Protein AF-A0A367R0F5-F1 (afdb_monomer)

Foldseek 3Di:
DDDLVVLLVCCQVPNDVVSLVVLCVDPNNVQQDSVRSSVVSCLSCVVVVFDADRRGDTDDDDDDDDDDDDDDDPDDDQAAEEACAPPDPVRRVVVSVVCRVVNAYWYADNDPPQWLFGTDGSNATEHEEEDQDEPVVVQVVLVRSLVRLVVNVAFAYEYEYEHANYDPVRVVCCCPPNPVVVSCVVRSHVYYHYHYHPD

Nearest PDB structures (foldseek):
  5f2n-assembly1_B  TM=5.003E-01  e=6.394E-01  Mycobacterium marinum M
  7vuf-assembly2_A  TM=2.479E-01  e=1.675E+00  Thermus thermophilus HB8
  7jps-assembly1_E  TM=3.009E-01  e=4.386E+00  Homo sapiens
  7vuf-assembly2_D  TM=2.391E-01  e=5.670E+00  Thermus thermophilus HB8

Sequence (199 aa):
MLILEEIVALAIAHGQAKALEMLSKSWFGKQLGQARLAQWLNQQLKARGEAITPDGQRMPIQGETPQRQQPMRMQGASGGNVIKNKLDQHEFAFAQEIVNEKGGQFIGQTERNLPGIDGTLNGVPVSLKETQGGLAAILRHASKAESQAIKAGYKGVDLYINAPNVDKATLLDFIRNGPLKNIPNQGTISLINIKKSDS

Mean predicted aligned error: 14.91 Å

Solvent-accessible surface area (backbone atoms only — not comparable to full-atom values): 11360 Å² total; per-residue (Å²): 135,85,56,75,67,59,43,56,53,39,24,74,76,68,11,42,56,58,28,48,55,53,39,50,74,33,79,68,28,66,73,52,44,72,72,51,46,53,51,52,52,52,49,57,33,48,76,70,74,41,48,64,43,73,89,43,49,77,57,82,92,81,83,90,83,86,84,90,86,83,83,82,86,89,79,79,75,91,58,28,45,67,48,49,70,52,44,51,74,67,57,41,52,52,51,41,51,50,15,52,76,69,36,57,41,35,38,30,28,86,57,76,84,55,64,39,43,50,27,24,51,75,81,39,43,23,27,76,46,76,43,82,50,49,72,71,48,53,46,51,51,50,56,48,40,41,54,31,18,52,76,60,70,47,61,47,26,37,36,38,33,43,26,54,70,42,53,65,69,63,49,53,48,38,48,73,76,38,77,60,58,60,57,43,77,74,49,33,27,62,44,81,47,75,46,52,48,98,114

Radius of gyration: 18.93 Å; Cα contacts (8 Å, |Δi|>4): 309; chains: 1; bounding box: 53×42×43 Å

Organism: NCBI:txid1844469

Structure (mmCIF, N/CA/C/O backbone):
data_AF-A0A367R0F5-F1
#
_entry.id   AF-A0A367R0F5-F1
#
loop_
_atom_site.group_PDB
_atom_site.id
_atom_site.type_symbol
_atom_site.label_atom_id
_atom_site.label_alt_id
_atom_site.label_comp_id
_atom_site.label_asym_id
_atom_site.label_entity_id
_atom_site.label_seq_id
_atom_site.pdbx_PDB_ins_code
_atom_site.Cartn_x
_atom_site.Cartn_y
_atom_site.Cartn_z
_atom_site.occupancy
_atom_site.B_iso_or_equiv
_atom_site.auth_seq_id
_atom_site.auth_comp_id
_atom_site.auth_asym_id
_atom_site.auth_atom_id
_atom_site.pdbx_PDB_model_num
ATOM 1 N N . MET A 1 1 ? 14.090 -22.411 11.352 1.00 40.34 1 MET A N 1
ATOM 2 C CA . MET A 1 1 ? 13.327 -21.252 10.844 1.00 40.34 1 MET A CA 1
ATOM 3 C C . MET A 1 1 ? 11.924 -21.773 10.591 1.00 40.34 1 MET A C 1
ATOM 5 O O . MET A 1 1 ? 11.783 -22.580 9.691 1.00 40.34 1 MET A O 1
ATOM 9 N N . LEU A 1 2 ? 10.960 -21.462 11.460 1.00 47.91 2 LEU A N 1
ATOM 10 C CA . LEU A 1 2 ? 9.584 -21.959 11.313 1.00 47.91 2 LEU A CA 1
ATOM 11 C C . LEU A 1 2 ? 8.862 -21.128 10.249 1.00 47.91 2 LEU A C 1
ATOM 13 O O . LEU A 1 2 ? 8.996 -19.900 10.231 1.00 47.91 2 LEU A O 1
ATOM 17 N N . ILE A 1 3 ? 8.129 -21.797 9.367 1.00 60.34 3 ILE A N 1
ATOM 18 C CA . ILE A 1 3 ? 7.349 -21.170 8.295 1.00 60.34 3 ILE A CA 1
ATOM 19 C C . ILE A 1 3 ? 6.020 -20.691 8.905 1.00 60.34 3 ILE A C 1
ATOM 21 O O . ILE A 1 3 ? 5.465 -21.357 9.775 1.00 60.34 3 ILE A O 1
ATOM 25 N N . LEU A 1 4 ? 5.498 -19.528 8.486 1.00 59.84 4 LEU A N 1
ATOM 26 C CA . LEU A 1 4 ? 4.269 -18.923 9.047 1.00 59.84 4 LEU A CA 1
ATOM 27 C C . LEU A 1 4 ? 3.075 -19.898 9.091 1.00 59.84 4 LEU A C 1
ATOM 29 O O . LEU A 1 4 ? 2.247 -19.813 9.996 1.00 59.84 4 LEU A O 1
ATOM 33 N N . GLU A 1 5 ? 3.020 -20.855 8.163 1.00 64.50 5 GLU A N 1
ATOM 34 C CA . GLU A 1 5 ? 2.001 -21.906 8.119 1.00 64.50 5 GLU A CA 1
ATOM 35 C C . GLU A 1 5 ? 2.050 -22.872 9.314 1.00 64.50 5 GLU A C 1
ATOM 37 O O . GLU A 1 5 ? 0.999 -23.265 9.824 1.00 64.50 5 GLU A O 1
ATOM 42 N N . GLU A 1 6 ? 3.241 -23.208 9.821 1.00 69.25 6 GLU A N 1
ATOM 43 C CA . GLU A 1 6 ? 3.399 -24.088 10.989 1.00 69.25 6 GLU A CA 1
ATOM 44 C C . GLU A 1 6 ? 2.856 -23.428 12.257 1.00 69.25 6 GLU A C 1
ATOM 46 O O . GLU A 1 6 ? 2.344 -24.101 13.150 1.00 69.25 6 GLU A O 1
ATOM 51 N N . ILE A 1 7 ? 2.909 -22.096 12.328 1.00 67.50 7 ILE A N 1
ATOM 52 C CA . ILE A 1 7 ? 2.411 -21.347 13.482 1.00 67.50 7 ILE A CA 1
ATOM 53 C C . ILE A 1 7 ? 0.878 -21.273 13.473 1.00 67.50 7 ILE A C 1
ATOM 55 O O . ILE A 1 7 ? 0.248 -21.375 14.526 1.00 67.50 7 ILE A O 1
ATOM 59 N N . VAL A 1 8 ? 0.261 -21.175 12.292 1.00 66.94 8 VAL A N 1
ATOM 60 C CA . VAL A 1 8 ? -1.200 -21.275 12.154 1.00 66.94 8 VAL A CA 1
ATOM 61 C C . VAL A 1 8 ? -1.671 -22.682 12.525 1.00 66.94 8 VAL A C 1
ATOM 63 O O . VAL A 1 8 ? -2.630 -22.825 13.281 1.00 66.94 8 VAL A O 1
ATOM 66 N N . ALA A 1 9 ? -0.962 -23.725 12.081 1.00 70.44 9 ALA A N 1
ATOM 67 C CA . ALA A 1 9 ? -1.250 -25.101 12.485 1.00 70.44 9 ALA A CA 1
ATOM 68 C C . ALA A 1 9 ? -1.101 -25.302 14.005 1.00 70.44 9 ALA A C 1
ATOM 70 O O . ALA A 1 9 ? -1.942 -25.939 14.640 1.00 70.44 9 ALA A O 1
ATOM 71 N N . LEU A 1 10 ? -0.078 -24.697 14.615 1.00 67.62 10 LEU A N 1
ATOM 72 C CA . LEU A 1 10 ? 0.124 -24.736 16.060 1.00 67.62 10 LEU A CA 1
ATOM 73 C C . LEU A 1 10 ? -1.000 -24.028 16.826 1.00 67.62 10 LEU A C 1
ATOM 75 O O . LEU A 1 10 ? -1.403 -24.516 17.879 1.00 67.62 10 LEU A O 1
ATOM 79 N N . ALA A 1 11 ? -1.521 -22.914 16.303 1.00 66.62 11 ALA A N 1
ATOM 80 C CA . ALA A 1 11 ? -2.657 -22.208 16.894 1.00 66.62 11 ALA A CA 1
ATOM 81 C C . ALA A 1 11 ? -3.926 -23.067 16.902 1.00 66.62 11 ALA A C 1
ATOM 83 O O . ALA A 1 11 ? -4.679 -23.041 17.872 1.00 66.62 11 ALA A O 1
ATOM 84 N N . ILE A 1 12 ? -4.127 -23.859 15.846 1.00 63.34 12 ILE A N 1
ATOM 85 C CA . ILE A 1 12 ? -5.242 -24.806 15.737 1.00 63.34 12 ILE A CA 1
ATOM 86 C C . ILE A 1 12 ? -5.077 -25.970 16.724 1.00 63.34 12 ILE A C 1
ATOM 88 O O . ILE A 1 12 ? -6.060 -26.420 17.306 1.00 63.34 12 ILE A O 1
ATOM 92 N N . ALA A 1 13 ? -3.847 -26.453 16.924 1.00 68.88 13 ALA A N 1
ATOM 93 C CA . ALA A 1 13 ? -3.565 -27.618 17.765 1.00 68.88 13 ALA A CA 1
ATOM 94 C C . ALA A 1 13 ? -3.438 -27.301 19.268 1.00 68.88 13 ALA A C 1
ATOM 96 O O . ALA A 1 13 ? -3.781 -28.136 20.099 1.00 68.88 13 ALA A O 1
ATOM 97 N N . HIS A 1 14 ? -2.922 -26.122 19.626 1.00 67.94 14 HIS A N 1
ATOM 98 C CA . HIS A 1 14 ? -2.534 -25.785 21.004 1.00 67.94 14 HIS A CA 1
ATOM 99 C C . HIS A 1 14 ? -3.082 -24.437 21.500 1.00 67.94 14 HIS A C 1
ATOM 101 O O . HIS A 1 14 ? -2.729 -24.009 22.599 1.00 67.94 14 HIS A O 1
ATOM 107 N N . GLY A 1 15 ? -3.913 -23.760 20.704 1.00 66.44 15 GLY A N 1
ATOM 108 C CA . GLY A 1 15 ? -4.531 -22.485 21.058 1.00 66.44 15 GLY A CA 1
ATOM 109 C C . GLY A 1 15 ? -3.716 -21.245 20.670 1.00 66.44 15 GLY A C 1
ATOM 110 O O . GLY A 1 15 ? -2.509 -21.287 20.404 1.00 66.44 15 GLY A O 1
ATOM 111 N N . GLN A 1 16 ? -4.404 -20.100 20.644 1.00 69.81 16 GLN A N 1
ATOM 112 C CA . GLN A 1 16 ? -3.865 -18.826 20.154 1.00 69.81 16 GLN A CA 1
ATOM 113 C C . GLN A 1 16 ? -2.739 -18.270 21.024 1.00 69.81 16 GLN A C 1
ATOM 115 O O . GLN A 1 16 ? -1.784 -17.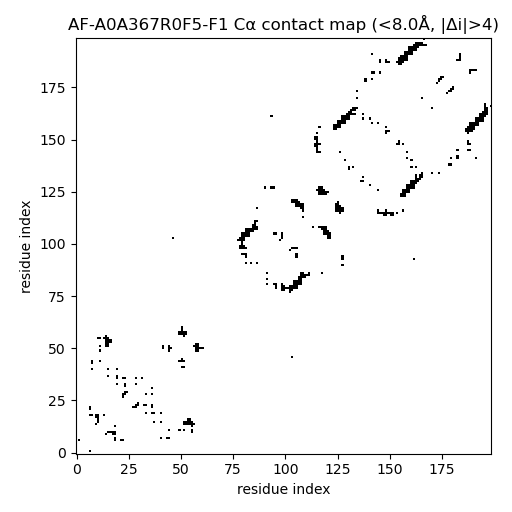714 20.489 1.00 69.81 16 GLN A O 1
ATOM 120 N N . ALA A 1 17 ? -2.805 -18.446 22.346 1.00 69.31 17 ALA A N 1
ATOM 121 C CA . ALA A 1 17 ? -1.798 -17.922 23.269 1.00 69.31 17 ALA A CA 1
ATOM 122 C C . ALA A 1 17 ? -0.387 -18.463 22.969 1.00 69.31 17 ALA A C 1
ATOM 124 O O . ALA A 1 17 ? 0.573 -17.695 22.902 1.00 69.31 17 ALA A O 1
ATOM 125 N N . LYS A 1 18 ? -0.266 -19.769 22.697 1.00 72.44 18 LYS A N 1
ATOM 126 C CA . LYS A 1 18 ? 1.018 -20.420 22.391 1.00 72.44 18 LYS A CA 1
ATOM 127 C C . LYS A 1 18 ? 1.556 -20.014 21.017 1.00 72.44 18 LYS A C 1
ATOM 129 O O . LYS A 1 18 ? 2.752 -19.771 20.859 1.00 72.44 18 LYS A O 1
ATOM 134 N N . ALA A 1 19 ? 0.668 -19.875 20.031 1.00 74.94 19 ALA A N 1
ATOM 135 C CA . ALA A 1 19 ? 1.027 -19.366 18.711 1.00 74.94 19 ALA A CA 1
ATOM 136 C C . ALA A 1 19 ? 1.470 -17.896 18.759 1.00 74.94 19 ALA A C 1
ATOM 138 O O . ALA A 1 19 ? 2.453 -17.534 18.117 1.00 74.94 19 ALA A O 1
ATOM 139 N N . LEU A 1 20 ? 0.813 -17.063 19.571 1.00 73.94 20 LEU A N 1
ATOM 140 C CA . LEU A 1 20 ? 1.195 -15.666 19.781 1.00 73.94 20 LEU A CA 1
ATOM 141 C C . LEU A 1 20 ? 2.523 -15.526 20.515 1.00 73.94 20 LEU A C 1
ATOM 143 O O . LEU A 1 20 ? 3.341 -14.695 20.124 1.00 73.94 20 LEU A O 1
ATOM 147 N N . GLU A 1 21 ? 2.779 -16.361 21.522 1.00 77.69 21 GLU A N 1
ATOM 148 C CA . GLU A 1 21 ? 4.067 -16.395 22.212 1.00 77.69 21 GLU A CA 1
ATOM 149 C C . GLU A 1 21 ? 5.200 -16.707 21.223 1.00 77.69 21 GLU A C 1
ATOM 151 O O . GLU A 1 21 ? 6.210 -15.999 21.178 1.00 77.69 21 GLU A O 1
ATOM 156 N N . MET A 1 22 ? 5.014 -17.714 20.366 1.00 72.31 22 MET A N 1
ATOM 157 C CA . MET A 1 22 ? 6.009 -18.097 19.363 1.00 72.31 22 MET A CA 1
ATOM 158 C C . MET A 1 22 ? 6.168 -17.054 18.256 1.00 72.31 22 MET A C 1
ATOM 160 O O . MET A 1 22 ? 7.297 -16.727 17.883 1.0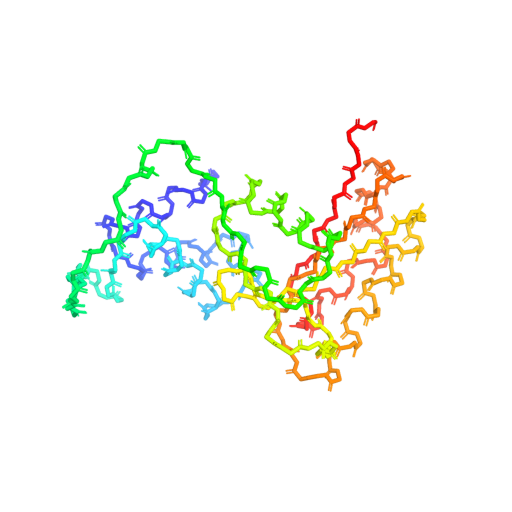0 72.31 22 MET A O 1
ATOM 164 N N . LEU A 1 23 ? 5.068 -16.471 17.775 1.00 73.44 23 LEU A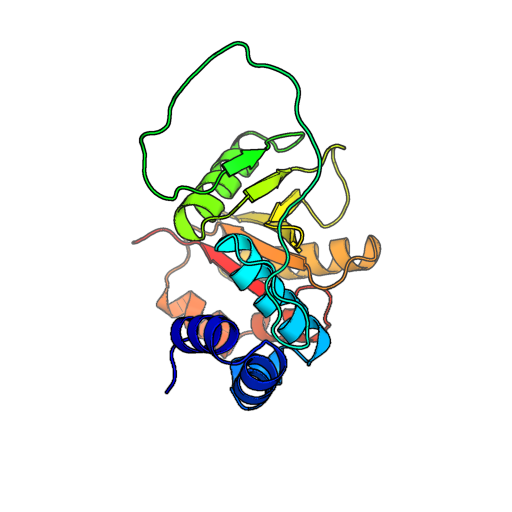 N 1
ATOM 165 C CA . LEU A 1 23 ? 5.130 -15.380 16.808 1.00 73.44 23 LEU A CA 1
ATOM 166 C C . LEU A 1 23 ? 5.851 -14.166 17.392 1.00 73.44 23 LEU A C 1
ATOM 168 O O . LEU A 1 23 ? 6.677 -13.587 16.696 1.00 73.44 23 LEU A O 1
ATOM 172 N N . SER A 1 24 ? 5.614 -13.812 18.658 1.00 72.50 24 SER A N 1
ATOM 173 C CA . SER A 1 24 ? 6.261 -12.663 19.311 1.00 72.50 24 SER A CA 1
ATOM 174 C C . SER A 1 24 ? 7.787 -12.801 19.397 1.00 72.50 24 SER A C 1
ATOM 176 O O . SER A 1 24 ? 8.508 -11.804 19.369 1.00 72.50 24 SER A O 1
ATOM 178 N N . LYS A 1 25 ? 8.293 -14.042 19.434 1.00 74.25 25 LYS A N 1
ATOM 179 C CA . LYS A 1 25 ? 9.729 -14.359 19.421 1.00 74.25 25 LYS A CA 1
ATOM 180 C C . LYS A 1 25 ? 10.331 -14.327 18.008 1.00 74.25 25 LYS A C 1
ATOM 182 O O . LYS A 1 25 ? 11.551 -14.219 17.876 1.00 74.25 25 LYS A O 1
ATOM 187 N N . SER A 1 26 ? 9.504 -14.385 16.960 1.00 68.75 26 SER A N 1
ATOM 188 C CA . SER A 1 26 ? 9.938 -14.312 15.559 1.00 68.75 26 SER A CA 1
ATOM 189 C C . SER A 1 26 ? 10.309 -12.886 15.132 1.00 68.75 26 SER A C 1
ATOM 191 O O . SER A 1 26 ? 9.838 -11.904 15.706 1.00 68.75 26 SER A O 1
ATOM 193 N N . TRP A 1 27 ? 11.131 -12.760 14.084 1.00 62.75 27 TRP A N 1
ATOM 194 C CA . TRP A 1 27 ? 11.470 -11.458 13.490 1.00 62.75 27 TRP A CA 1
ATOM 195 C C . TRP A 1 27 ? 10.216 -10.668 13.075 1.00 62.75 27 TRP A C 1
ATOM 197 O O . TRP A 1 27 ? 10.106 -9.482 13.374 1.00 62.75 27 TRP A O 1
ATOM 207 N N . PHE A 1 28 ? 9.236 -11.356 12.484 1.00 62.25 28 PHE A N 1
ATOM 208 C CA . PHE A 1 28 ? 7.940 -10.804 12.086 1.00 62.25 28 PHE A CA 1
ATOM 209 C C . PHE A 1 28 ? 7.147 -10.257 13.281 1.00 62.25 28 PHE A C 1
ATOM 211 O O . PHE A 1 28 ? 6.647 -9.134 13.251 1.00 62.25 28 PHE A O 1
ATOM 218 N N . GLY A 1 29 ? 7.077 -11.014 14.377 1.00 64.75 29 GLY A N 1
ATOM 219 C CA . GLY A 1 29 ? 6.331 -10.576 15.553 1.00 64.75 29 GLY A CA 1
ATOM 220 C C . GLY A 1 29 ? 6.986 -9.433 16.321 1.00 64.75 29 GLY A C 1
ATOM 221 O O . GLY A 1 29 ? 6.278 -8.578 16.855 1.00 64.75 29 GLY A O 1
ATOM 222 N N . LYS A 1 30 ? 8.322 -9.352 16.305 1.00 68.69 30 LYS A N 1
ATOM 223 C CA . LYS A 1 30 ? 9.058 -8.206 16.858 1.00 68.69 30 LYS A CA 1
ATOM 224 C C . LYS A 1 30 ? 8.761 -6.900 16.113 1.00 68.69 30 LYS A C 1
ATOM 226 O O . LYS A 1 30 ? 8.873 -5.842 16.722 1.00 68.69 30 LYS A O 1
ATOM 231 N N . GLN A 1 31 ? 8.358 -6.962 14.840 1.00 61.66 31 GLN A N 1
ATOM 232 C CA . GLN A 1 31 ? 7.955 -5.779 14.071 1.00 61.66 31 GLN A CA 1
ATOM 233 C C . GLN A 1 31 ? 6.489 -5.372 14.272 1.00 61.66 31 GLN A C 1
ATOM 235 O O . GLN A 1 31 ? 6.173 -4.190 14.160 1.00 61.66 31 GLN A O 1
ATOM 240 N N . LEU A 1 32 ? 5.586 -6.316 14.555 1.00 58.94 32 LEU A N 1
ATOM 241 C CA . LEU A 1 32 ? 4.142 -6.048 14.506 1.00 58.94 32 LEU A CA 1
ATOM 242 C C . LEU A 1 32 ? 3.496 -5.662 15.841 1.00 58.94 32 LEU A C 1
ATOM 244 O O . LEU A 1 32 ? 2.436 -5.041 15.834 1.00 58.94 32 LEU A O 1
ATOM 248 N N . GLY A 1 33 ? 4.117 -5.941 16.984 1.00 63.09 33 GLY A N 1
ATOM 249 C CA . GLY A 1 33 ? 3.495 -5.684 18.287 1.00 63.09 33 GLY A CA 1
ATOM 250 C C . GLY A 1 33 ? 2.308 -6.621 18.569 1.00 63.09 33 GLY A C 1
ATOM 251 O O . GLY A 1 33 ? 1.649 -7.143 17.667 1.00 63.09 33 GLY A O 1
ATOM 252 N N . GLN A 1 34 ? 2.035 -6.881 19.851 1.00 63.00 34 GLN A N 1
ATOM 253 C CA . GLN A 1 34 ? 1.160 -7.991 20.262 1.00 63.00 34 GLN A CA 1
ATOM 254 C C . GLN A 1 34 ? -0.288 -7.880 19.757 1.00 63.00 34 GLN A C 1
ATOM 256 O O . GLN A 1 34 ? -0.873 -8.884 19.358 1.00 63.00 34 GLN A O 1
ATOM 261 N N . ALA A 1 35 ? -0.853 -6.671 19.710 1.00 53.59 35 ALA A N 1
ATOM 262 C CA . ALA A 1 35 ? -2.229 -6.469 19.255 1.00 53.59 35 ALA A CA 1
ATOM 263 C C . ALA A 1 35 ? -2.413 -6.820 17.767 1.00 53.59 35 ALA A C 1
ATOM 265 O O . ALA A 1 35 ? -3.384 -7.479 17.399 1.00 53.59 35 ALA A O 1
ATOM 266 N N . ARG A 1 36 ? -1.456 -6.444 16.908 1.00 62.19 36 ARG A N 1
ATOM 267 C CA . ARG A 1 36 ? -1.524 -6.745 15.467 1.00 62.19 36 ARG A CA 1
ATOM 268 C C . ARG A 1 36 ? -1.178 -8.195 15.166 1.00 62.19 36 ARG A C 1
ATOM 270 O O . ARG A 1 36 ? -1.731 -8.771 14.240 1.00 62.19 36 ARG A O 1
ATOM 277 N N . LEU A 1 37 ? -0.316 -8.800 15.975 1.00 70.69 37 LEU A N 1
ATOM 278 C CA . LEU A 1 37 ? -0.050 -10.235 15.945 1.00 70.69 37 LEU A CA 1
ATOM 279 C C . LEU A 1 37 ? -1.306 -11.065 16.230 1.00 70.69 37 LEU A C 1
ATOM 281 O O . LEU A 1 37 ? -1.592 -12.011 15.500 1.00 70.69 37 LEU A O 1
ATOM 285 N N . ALA A 1 38 ? -2.072 -10.682 17.254 1.00 65.94 38 ALA A N 1
ATOM 286 C CA . ALA A 1 38 ? -3.342 -11.322 17.588 1.00 65.94 38 ALA A CA 1
ATOM 287 C C . ALA A 1 38 ? -4.374 -11.149 16.470 1.00 65.94 38 ALA A C 1
ATOM 289 O O . ALA A 1 38 ? -5.029 -12.112 16.078 1.00 65.94 38 ALA A O 1
ATOM 290 N N . GLN A 1 39 ? -4.466 -9.947 15.895 1.00 65.06 39 GLN A N 1
ATOM 291 C CA . GLN A 1 39 ? -5.339 -9.689 14.749 1.00 65.06 39 GLN A CA 1
ATOM 292 C C . GLN A 1 39 ? -4.939 -10.515 13.523 1.00 65.06 39 GLN A C 1
ATOM 294 O O . GLN A 1 39 ? -5.800 -11.147 12.918 1.00 65.06 39 GLN A O 1
ATOM 299 N N . TRP A 1 40 ? -3.648 -10.569 13.195 1.00 74.75 40 TRP A N 1
ATOM 300 C CA . TRP A 1 40 ? -3.127 -11.373 12.092 1.00 74.75 40 TRP A CA 1
ATOM 301 C C . TRP A 1 40 ? -3.418 -12.864 12.294 1.00 74.75 40 TRP A C 1
ATOM 303 O O . TRP A 1 40 ? -3.919 -13.517 11.381 1.00 74.75 40 TRP A O 1
ATOM 313 N N . LEU A 1 41 ? -3.184 -13.405 13.495 1.00 70.75 41 LEU A N 1
ATOM 314 C CA . LEU A 1 41 ? -3.444 -14.816 13.780 1.00 70.75 41 LEU A CA 1
ATOM 315 C C . LEU A 1 41 ? -4.939 -15.149 13.680 1.00 70.75 41 LEU A C 1
ATOM 317 O O . LEU A 1 41 ? -5.313 -16.132 13.040 1.00 70.75 41 LEU A O 1
ATOM 321 N N . ASN A 1 42 ? -5.799 -14.300 14.244 1.00 65.38 42 ASN A N 1
ATOM 322 C CA . ASN A 1 42 ? -7.250 -14.451 14.136 1.00 65.38 42 ASN A CA 1
ATOM 323 C C . ASN A 1 42 ? -7.726 -14.373 12.683 1.00 65.38 42 ASN A C 1
ATOM 325 O O . ASN A 1 42 ? -8.652 -15.081 12.292 1.00 65.38 42 ASN A O 1
ATOM 329 N N . GLN A 1 43 ? -7.068 -13.554 11.864 1.00 65.50 43 GLN A N 1
ATOM 330 C CA . GLN A 1 43 ? -7.357 -13.434 10.440 1.00 65.50 43 GLN A CA 1
ATOM 331 C C . GLN A 1 43 ? -6.949 -14.699 9.666 1.00 65.50 43 GLN A C 1
ATOM 333 O O . GLN A 1 43 ? -7.714 -15.151 8.816 1.00 65.50 43 GLN A O 1
ATOM 338 N N . GLN A 1 44 ? -5.809 -15.318 9.998 1.00 71.19 44 GLN A N 1
ATOM 339 C CA . GLN A 1 44 ? -5.382 -16.597 9.410 1.00 71.19 44 GLN A CA 1
ATOM 340 C C . GLN A 1 44 ? -6.312 -17.757 9.787 1.00 71.19 44 GLN A C 1
ATOM 342 O O . GLN A 1 44 ? -6.654 -18.578 8.937 1.00 71.19 44 GLN A O 1
ATOM 347 N N . LEU A 1 45 ? -6.758 -17.812 11.045 1.00 67.38 45 LEU A N 1
ATOM 348 C CA . LEU A 1 45 ? -7.708 -18.823 11.514 1.00 67.38 45 LEU A CA 1
ATOM 349 C C . LEU A 1 45 ? -9.073 -18.659 10.830 1.00 67.38 45 LEU A C 1
ATOM 351 O O . LEU A 1 45 ? -9.592 -19.611 10.249 1.00 67.38 45 LEU A O 1
ATOM 355 N N . LYS A 1 46 ? -9.596 -17.427 10.768 1.00 65.31 46 LYS A N 1
ATOM 356 C CA . LYS A 1 46 ? -10.870 -17.125 10.099 1.00 65.31 46 LYS A CA 1
ATOM 357 C C . LYS A 1 46 ? -10.839 -17.441 8.601 1.00 65.31 46 LYS A C 1
ATOM 359 O O . LYS A 1 46 ? -11.819 -17.962 8.076 1.00 65.31 46 LYS A O 1
ATOM 364 N N . ALA A 1 47 ? -9.721 -17.180 7.921 1.00 58.00 47 ALA A N 1
ATOM 365 C CA . ALA A 1 47 ? -9.534 -17.549 6.515 1.00 58.00 47 ALA A CA 1
ATOM 366 C C . ALA A 1 47 ? -9.575 -19.072 6.283 1.00 58.00 47 ALA A C 1
ATOM 368 O O . ALA A 1 47 ? -9.911 -19.517 5.189 1.00 58.00 47 ALA A O 1
ATOM 369 N N . ARG A 1 48 ? -9.280 -19.870 7.316 1.00 60.09 48 ARG A N 1
ATOM 370 C CA . ARG A 1 48 ? -9.379 -21.337 7.304 1.00 60.09 48 ARG A CA 1
ATOM 371 C C . ARG A 1 48 ? -10.727 -21.865 7.808 1.00 60.09 48 ARG A C 1
ATOM 373 O O . ARG A 1 48 ? -10.889 -23.073 7.927 1.00 60.09 48 ARG A O 1
ATOM 380 N N . GLY A 1 49 ? -11.690 -20.983 8.087 1.00 56.69 49 GLY A N 1
ATOM 381 C CA . GLY A 1 49 ? -12.984 -21.357 8.663 1.00 56.69 49 GLY A CA 1
ATOM 382 C C . GLY A 1 49 ? -12.912 -21.745 10.143 1.00 56.69 49 GLY A C 1
ATOM 383 O O . GLY A 1 49 ? -13.881 -22.270 10.681 1.00 56.69 49 GLY A O 1
ATOM 384 N N . GLU A 1 50 ? -11.787 -21.476 10.805 1.00 61.56 50 GLU A N 1
ATOM 385 C CA . GLU A 1 50 ? -11.563 -21.790 12.212 1.00 61.56 50 GLU A CA 1
ATOM 386 C C . GLU A 1 50 ? -11.808 -20.528 13.051 1.00 61.56 50 GLU A C 1
ATOM 388 O O . GLU A 1 50 ? -11.103 -19.525 12.928 1.00 61.56 50 GLU A O 1
ATOM 393 N N . ALA A 1 51 ? -12.815 -20.561 13.921 1.00 57.94 51 ALA A N 1
ATOM 394 C CA . ALA A 1 51 ? -12.983 -19.571 14.979 1.00 57.94 51 ALA A CA 1
ATOM 395 C C . ALA A 1 51 ? -12.552 -20.224 16.292 1.00 57.94 51 ALA A C 1
ATOM 397 O O . ALA A 1 51 ? -13.227 -21.119 16.796 1.00 57.94 51 ALA A O 1
ATOM 398 N N . ILE A 1 52 ? -11.405 -19.803 16.819 1.00 60.03 52 ILE A N 1
ATOM 399 C CA . ILE A 1 52 ? -10.860 -20.310 18.079 1.00 60.03 52 ILE A CA 1
ATOM 400 C C . ILE A 1 52 ? -10.885 -19.159 19.084 1.00 60.03 52 ILE A C 1
ATOM 402 O O . ILE A 1 52 ? -10.560 -18.024 18.730 1.00 60.03 52 ILE A O 1
ATOM 406 N N . THR A 1 53 ? -11.303 -19.417 20.316 1.00 54.81 53 THR A N 1
ATOM 407 C CA . THR A 1 53 ? -11.201 -18.444 21.406 1.00 54.81 53 THR A CA 1
ATOM 408 C C . THR A 1 53 ? -9.745 -18.313 21.887 1.00 54.81 53 THR A C 1
ATOM 410 O O . THR A 1 53 ? -8.913 -19.183 21.594 1.00 54.81 53 THR A O 1
ATOM 413 N N . PRO A 1 54 ? -9.396 -17.254 22.645 1.00 47.78 54 PRO A N 1
ATOM 414 C CA . PRO A 1 54 ? -8.053 -17.090 23.214 1.00 47.78 54 PRO A CA 1
ATOM 415 C C . PRO A 1 54 ? -7.575 -18.289 24.056 1.00 47.78 54 PRO A C 1
ATOM 417 O O . PRO A 1 54 ? -6.376 -18.564 24.111 1.00 47.78 54 PRO A O 1
ATOM 420 N N . ASP A 1 55 ? -8.510 -19.020 24.666 1.00 47.53 55 ASP A N 1
ATOM 421 C CA . ASP A 1 55 ? -8.326 -20.231 25.476 1.00 47.53 55 ASP A CA 1
ATOM 422 C C . ASP A 1 55 ? -8.328 -21.546 24.666 1.00 47.53 55 ASP A C 1
ATOM 424 O O . ASP A 1 55 ? -8.165 -22.622 25.236 1.00 47.53 55 ASP A O 1
ATOM 428 N N . GLY A 1 56 ? -8.431 -21.481 23.334 1.00 49.31 56 GLY A N 1
ATOM 429 C CA . GLY A 1 56 ? -8.267 -22.645 22.457 1.00 49.31 56 GLY A CA 1
ATOM 430 C C . GLY A 1 56 ? -9.547 -23.432 22.165 1.00 49.31 56 GLY A C 1
ATOM 431 O O . GLY A 1 56 ? -9.463 -24.509 21.574 1.00 49.31 56 GLY A O 1
ATOM 432 N N . GLN A 1 57 ? -10.727 -22.924 22.531 1.00 50.94 57 GLN A N 1
ATOM 433 C CA . GLN A 1 57 ? -11.997 -23.584 22.228 1.00 50.94 57 GLN A CA 1
ATOM 434 C C . GLN A 1 57 ? -12.505 -23.198 20.834 1.00 50.94 57 GLN A C 1
ATOM 436 O O . GLN A 1 57 ? -12.510 -22.027 20.454 1.00 50.94 57 GLN A O 1
ATOM 441 N N . ARG A 1 58 ? -12.944 -24.194 20.055 1.00 54.84 58 ARG A N 1
ATOM 442 C CA . ARG A 1 58 ? -13.565 -23.985 18.738 1.00 54.84 58 ARG A CA 1
ATOM 443 C C . ARG A 1 58 ? -14.986 -23.452 18.922 1.00 54.84 58 ARG A C 1
ATOM 445 O O . ARG A 1 58 ? -15.800 -24.114 19.562 1.00 54.84 58 ARG A O 1
ATOM 452 N N . MET A 1 59 ? -15.304 -22.295 18.346 1.00 48.56 59 MET A N 1
ATOM 453 C CA . MET A 1 59 ? -16.668 -21.759 18.346 1.00 48.56 59 MET A CA 1
ATOM 454 C C . MET A 1 59 ? -17.436 -22.231 17.101 1.00 48.56 59 MET A C 1
ATOM 456 O O . MET A 1 59 ? -16.936 -22.064 15.986 1.00 48.56 59 MET A O 1
ATOM 460 N N . PRO A 1 60 ? -18.665 -22.761 17.239 1.00 45.44 60 PRO A N 1
ATOM 461 C CA . PRO A 1 60 ? -19.556 -22.945 16.103 1.00 45.44 60 PRO A CA 1
ATOM 462 C C . PRO A 1 60 ? -20.081 -21.584 15.618 1.00 45.44 60 PRO A C 1
ATOM 464 O O . PRO A 1 60 ? -20.605 -20.784 16.391 1.00 45.44 60 PRO A O 1
ATOM 467 N N . ILE A 1 61 ? -19.957 -21.326 14.318 1.00 49.66 61 ILE A N 1
ATOM 468 C CA . ILE A 1 61 ? -20.553 -20.170 13.633 1.00 49.66 61 ILE A CA 1
ATOM 469 C C . ILE A 1 61 ? -22.082 -20.366 13.564 1.00 49.66 61 ILE A C 1
ATOM 471 O O . ILE A 1 61 ? -22.562 -21.122 12.724 1.00 49.66 61 ILE A O 1
ATOM 475 N N . GLN A 1 62 ? -22.854 -19.732 14.456 1.00 38.72 62 GLN A N 1
ATOM 476 C CA . GLN A 1 62 ? -24.329 -19.784 14.476 1.00 38.72 62 GLN A CA 1
ATOM 477 C C . GLN A 1 62 ? -24.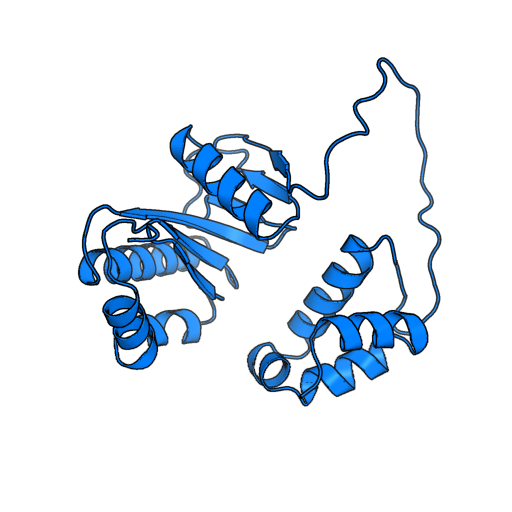962 -18.426 14.121 1.00 38.72 62 GLN A C 1
ATOM 479 O O . GLN A 1 62 ? -24.600 -17.413 14.718 1.00 38.72 62 GLN A O 1
ATOM 484 N N . GLY A 1 63 ? -25.925 -18.437 13.179 1.00 34.28 63 GLY A N 1
ATOM 485 C CA . GLY A 1 63 ? -26.836 -17.315 12.882 1.00 34.28 63 GLY A CA 1
ATOM 486 C C . GLY A 1 63 ? -27.374 -17.200 11.435 1.00 34.28 63 GLY A C 1
ATOM 487 O O . GLY A 1 63 ? -27.009 -16.262 10.745 1.00 34.28 63 GLY A O 1
ATOM 488 N N . GLU A 1 64 ? -28.227 -18.148 11.014 1.00 35.47 64 GLU A N 1
ATOM 489 C CA . GLU A 1 64 ? -29.449 -18.014 10.167 1.00 35.47 64 GLU A CA 1
ATOM 490 C C . GLU A 1 64 ? -29.446 -17.506 8.690 1.00 35.47 64 GLU A C 1
ATOM 492 O O . GLU A 1 64 ? -28.749 -16.592 8.271 1.00 35.47 64 GLU A O 1
ATOM 497 N N . THR A 1 65 ? -30.302 -18.155 7.877 1.00 56.78 65 THR A N 1
ATOM 498 C CA . THR A 1 65 ? -30.530 -18.039 6.409 1.00 56.7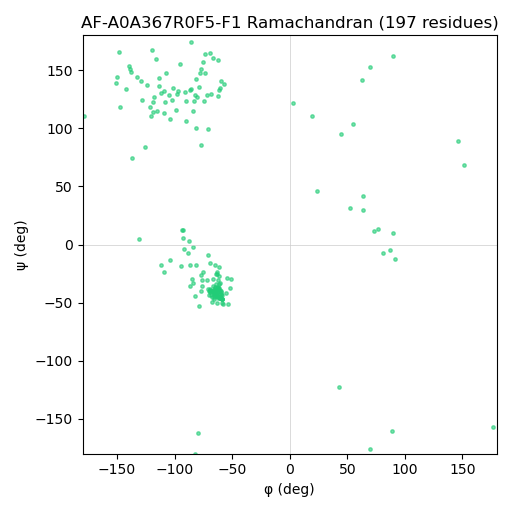8 65 THR A CA 1
ATOM 499 C C . THR A 1 65 ? -31.968 -17.537 6.134 1.00 56.78 65 THR A C 1
ATOM 501 O O . THR A 1 65 ? -32.832 -17.793 6.970 1.00 56.78 65 THR A O 1
ATOM 504 N N . PRO A 1 66 ? -32.299 -16.959 4.950 1.00 43.97 66 PRO A N 1
ATOM 505 C CA . PRO A 1 66 ? -33.230 -17.704 4.084 1.00 43.97 66 PRO A CA 1
ATOM 506 C C . PRO A 1 66 ? -32.951 -17.645 2.559 1.00 43.97 66 PRO A C 1
ATOM 508 O O . PRO A 1 66 ? -32.725 -16.603 1.959 1.00 43.97 66 PRO A O 1
ATOM 511 N N . GLN A 1 67 ? -33.019 -18.845 1.968 1.00 30.03 67 GLN A N 1
ATOM 512 C CA . GLN A 1 67 ? -33.476 -19.249 0.624 1.00 30.03 67 GLN A CA 1
ATOM 513 C C . GLN A 1 67 ? -33.082 -18.470 -0.656 1.00 30.03 67 GLN A C 1
ATOM 515 O O . GLN A 1 67 ? -33.787 -17.604 -1.156 1.00 30.03 67 GLN A O 1
ATOM 520 N N . ARG A 1 68 ? -32.013 -18.988 -1.282 1.00 52.28 68 ARG A N 1
ATOM 521 C CA . ARG A 1 68 ? -31.890 -19.477 -2.681 1.00 52.28 68 ARG A CA 1
ATOM 522 C C . ARG A 1 68 ? -32.926 -19.023 -3.729 1.00 52.28 68 ARG A C 1
ATOM 524 O O . ARG A 1 68 ? -33.981 -19.637 -3.836 1.00 52.28 68 ARG A O 1
ATOM 531 N N . GLN A 1 69 ? -32.461 -18.195 -4.668 1.00 33.03 69 GLN A N 1
ATOM 532 C CA . GLN A 1 69 ? -32.452 -18.438 -6.129 1.00 33.03 69 GLN A CA 1
ATOM 533 C C . GLN A 1 69 ? -31.178 -17.720 -6.642 1.00 33.03 69 GLN A C 1
ATOM 535 O O . GLN A 1 69 ? -31.039 -16.535 -6.387 1.00 33.03 69 GLN A O 1
ATOM 540 N N . GLN A 1 70 ? -30.136 -18.300 -7.244 1.00 35.81 70 GLN A N 1
ATOM 541 C CA . GLN A 1 70 ? -29.941 -19.484 -8.086 1.00 35.81 70 GLN A CA 1
ATOM 542 C C . GLN A 1 70 ? -28.536 -20.106 -7.844 1.00 35.81 70 GLN A C 1
ATOM 544 O O . GLN A 1 70 ? -27.691 -19.478 -7.203 1.00 35.81 70 GLN A O 1
ATOM 549 N N . PRO A 1 71 ? -28.283 -21.352 -8.299 1.00 38.06 71 PRO A N 1
ATOM 550 C CA . PRO A 1 71 ? -27.198 -22.198 -7.812 1.00 38.06 71 PRO A CA 1
ATOM 551 C C . PRO A 1 71 ? -25.904 -22.140 -8.644 1.00 38.06 71 PRO A C 1
ATOM 553 O O . PRO A 1 71 ? -25.915 -21.924 -9.848 1.00 38.06 71 PRO A O 1
ATOM 556 N N . MET A 1 72 ? -24.808 -22.463 -7.950 1.00 34.50 72 MET A N 1
ATOM 557 C CA . MET A 1 72 ? -23.558 -23.058 -8.442 1.00 34.50 72 MET A CA 1
ATOM 558 C C . MET A 1 72 ? -22.804 -22.360 -9.587 1.00 34.50 72 MET A C 1
ATOM 560 O O . MET A 1 72 ? -22.980 -22.654 -10.763 1.00 34.50 72 MET A O 1
ATOM 564 N N . ARG A 1 73 ? -21.722 -21.684 -9.191 1.00 28.19 73 ARG A N 1
ATOM 565 C CA . ARG A 1 73 ? -20.380 -22.106 -9.620 1.00 28.19 73 ARG A CA 1
ATOM 566 C C . ARG A 1 73 ? -19.488 -22.301 -8.392 1.00 28.19 73 ARG A C 1
ATOM 568 O O . ARG A 1 73 ? -18.739 -21.420 -7.999 1.00 28.19 73 ARG A O 1
ATOM 575 N N . MET A 1 74 ? -19.576 -23.485 -7.785 1.00 41.22 74 MET A N 1
ATOM 576 C CA . MET A 1 74 ? -18.379 -24.102 -7.217 1.00 41.22 74 MET A CA 1
ATOM 577 C C . MET A 1 74 ? -17.670 -24.779 -8.385 1.00 41.22 74 MET A C 1
ATOM 579 O O . MET A 1 74 ? -18.124 -25.827 -8.829 1.00 41.22 74 MET A O 1
ATOM 583 N N . GLN A 1 75 ? -16.630 -24.137 -8.915 1.00 30.95 75 GLN A N 1
ATOM 584 C CA . GLN A 1 75 ? -15.480 -24.773 -9.565 1.00 30.95 75 GLN A CA 1
ATOM 585 C C . GLN A 1 75 ? -14.504 -23.680 -10.010 1.00 30.95 75 GLN A C 1
ATOM 587 O O . GLN A 1 75 ? -14.799 -22.904 -10.916 1.00 30.95 75 GLN A O 1
ATOM 592 N N . GLY A 1 76 ? -13.351 -23.629 -9.345 1.00 28.12 76 GLY A N 1
ATOM 593 C CA . GLY A 1 76 ? -12.233 -22.760 -9.697 1.00 28.12 76 GLY A CA 1
ATOM 594 C C . GLY A 1 76 ? -11.488 -22.284 -8.458 1.00 28.12 76 GLY A C 1
ATOM 595 O O . GLY A 1 76 ? -11.869 -21.282 -7.873 1.00 28.12 76 GLY A O 1
ATOM 596 N N . ALA A 1 77 ? -10.491 -23.068 -8.047 1.00 33.66 77 ALA A N 1
ATOM 597 C CA . ALA A 1 77 ? -9.374 -22.758 -7.151 1.00 33.66 77 ALA A CA 1
ATOM 598 C C . ALA A 1 77 ? -9.327 -21.352 -6.519 1.00 33.66 77 ALA A C 1
ATOM 600 O O . ALA A 1 77 ? -9.208 -20.377 -7.245 1.00 33.66 77 ALA A O 1
ATOM 601 N N . SER A 1 78 ? -9.319 -21.291 -5.181 1.00 45.91 78 SER A N 1
ATOM 602 C CA . SER A 1 78 ? -8.592 -20.338 -4.316 1.00 45.91 78 SER A CA 1
ATOM 603 C C . SER A 1 78 ? -8.178 -18.970 -4.902 1.00 45.91 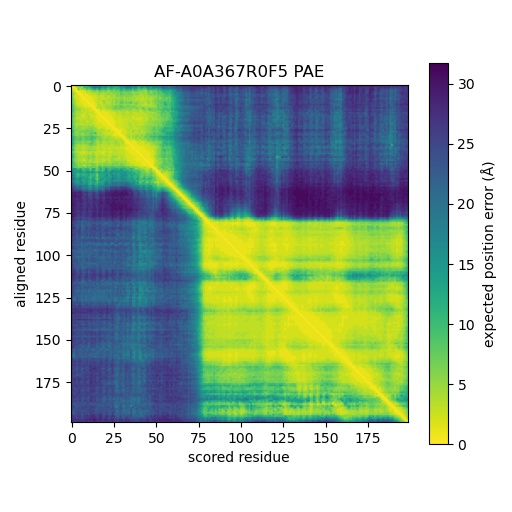78 SER A C 1
ATOM 605 O O . SER A 1 78 ? -7.040 -18.548 -4.719 1.00 45.91 78 SER A O 1
ATOM 607 N N . GLY A 1 79 ? -9.068 -18.274 -5.607 1.00 53.06 79 GLY A N 1
ATOM 608 C CA . GLY A 1 79 ? -8.819 -16.965 -6.205 1.00 53.06 79 GLY A CA 1
ATOM 609 C C . GLY A 1 79 ? -9.512 -15.903 -5.373 1.00 53.06 79 GLY A C 1
ATOM 610 O O . GLY A 1 79 ? -10.687 -16.053 -5.033 1.00 53.06 79 GLY A O 1
ATOM 611 N N . GLY A 1 80 ? -8.791 -14.858 -4.976 1.00 74.12 80 GLY A N 1
ATOM 612 C CA . GLY A 1 80 ? -9.395 -13.795 -4.191 1.00 74.12 80 GLY A CA 1
ATOM 613 C C . GLY A 1 80 ? -10.454 -13.000 -4.972 1.00 74.12 80 GLY A C 1
ATOM 614 O O . GLY A 1 80 ? -10.519 -13.027 -6.201 1.00 74.12 80 GLY A O 1
ATOM 615 N N . ASN A 1 81 ? -11.325 -12.304 -4.243 1.00 88.94 81 ASN A N 1
ATOM 616 C CA . ASN A 1 81 ? -12.498 -11.616 -4.784 1.00 88.94 81 ASN A CA 1
ATOM 617 C C . ASN A 1 81 ? -12.382 -10.093 -4.640 1.00 88.94 81 ASN A C 1
ATOM 619 O O . ASN A 1 81 ? -11.931 -9.611 -3.602 1.00 88.94 81 ASN A O 1
ATOM 623 N N . VAL A 1 82 ? -12.871 -9.331 -5.620 1.00 91.25 82 VAL A N 1
ATOM 624 C CA . VAL A 1 82 ? -12.949 -7.864 -5.536 1.00 91.25 82 VAL A CA 1
ATOM 625 C C . VAL A 1 82 ? -14.394 -7.390 -5.624 1.00 91.25 82 VAL A C 1
ATOM 627 O O . VAL A 1 82 ? -15.086 -7.605 -6.616 1.00 91.25 82 VAL A O 1
ATOM 630 N N . ILE A 1 83 ? -14.836 -6.655 -4.608 1.00 91.25 83 ILE A N 1
ATOM 631 C CA . ILE A 1 83 ? -16.060 -5.859 -4.652 1.00 91.25 83 ILE A CA 1
ATOM 632 C C . ILE A 1 83 ? -15.683 -4.467 -5.163 1.00 91.25 83 ILE A C 1
ATOM 634 O O . ILE A 1 83 ? -15.063 -3.681 -4.450 1.00 91.25 83 ILE A O 1
ATOM 638 N N . LYS A 1 84 ? -16.048 -4.168 -6.415 1.00 86.00 84 LYS A N 1
ATOM 639 C CA . LYS A 1 84 ? -15.589 -2.971 -7.140 1.00 86.00 84 LYS A CA 1
ATOM 640 C C . LYS A 1 84 ? -15.942 -1.641 -6.464 1.00 86.00 84 LYS A C 1
ATOM 642 O O . LYS A 1 84 ? -15.097 -0.757 -6.381 1.00 86.00 84 LYS A O 1
ATOM 647 N N . ASN A 1 85 ? -17.192 -1.476 -6.029 1.00 91.31 85 ASN A N 1
ATOM 648 C CA . ASN A 1 85 ? -17.744 -0.199 -5.562 1.00 91.31 85 ASN A CA 1
ATOM 649 C C . ASN A 1 85 ? -17.339 0.993 -6.458 1.00 91.31 85 ASN A C 1
ATOM 651 O O . ASN A 1 85 ? -17.655 0.985 -7.649 1.00 91.31 85 ASN A O 1
ATOM 655 N N . LYS A 1 86 ? -16.689 2.028 -5.906 1.00 88.56 86 LYS A N 1
ATOM 656 C CA . LYS A 1 86 ? -16.291 3.242 -6.636 1.00 88.56 86 LYS A CA 1
ATOM 657 C C . LYS A 1 86 ? -14.869 3.205 -7.203 1.00 88.56 86 LYS A C 1
ATOM 659 O O . LYS A 1 86 ? -14.410 4.252 -7.646 1.00 88.56 86 LYS A O 1
ATOM 664 N N . LEU A 1 87 ? -14.210 2.042 -7.227 1.00 87.62 87 LEU A N 1
ATOM 665 C CA . LEU A 1 87 ? -12.936 1.884 -7.931 1.00 87.62 87 LEU A CA 1
ATOM 666 C C . LEU A 1 87 ? -13.111 2.179 -9.421 1.00 87.62 87 LEU A C 1
ATOM 668 O O . LEU A 1 87 ? -14.043 1.675 -10.071 1.00 87.62 87 LEU A O 1
ATOM 672 N N . ASP A 1 88 ? -12.179 2.946 -9.972 1.00 88.12 88 ASP A N 1
ATOM 673 C CA . ASP A 1 88 ? -12.069 3.101 -11.413 1.00 88.12 88 ASP A CA 1
ATOM 674 C C . ASP A 1 88 ? -11.589 1.781 -12.054 1.00 88.12 88 ASP A C 1
ATOM 676 O O . ASP A 1 88 ? -11.164 0.836 -11.388 1.00 88.12 88 ASP A O 1
ATOM 680 N N . GLN A 1 89 ? -11.724 1.652 -13.378 1.00 89.00 89 GLN A N 1
ATOM 681 C CA . GLN A 1 89 ? -11.493 0.373 -14.067 1.00 89.00 89 GLN A CA 1
ATOM 682 C C . GLN A 1 89 ? -10.068 -0.173 -13.883 1.00 89.00 89 GLN A C 1
ATOM 684 O O . GLN A 1 89 ? -9.904 -1.378 -13.699 1.00 89.00 89 GLN A O 1
ATOM 689 N N . HIS A 1 90 ? -9.062 0.700 -13.937 1.00 84.44 90 HIS A N 1
ATOM 690 C CA . HIS A 1 90 ? -7.658 0.322 -13.766 1.00 84.44 90 HIS A CA 1
ATOM 691 C C . HIS A 1 90 ? -7.360 -0.074 -12.310 1.00 84.44 90 HIS A C 1
ATOM 693 O O . HIS A 1 90 ? -6.751 -1.111 -12.075 1.00 84.44 90 HIS A O 1
ATOM 699 N N . GLU A 1 91 ? -7.925 0.645 -11.335 1.00 89.12 91 GLU A N 1
ATOM 700 C CA . GLU A 1 91 ? -7.805 0.305 -9.912 1.00 89.12 91 GLU A CA 1
ATOM 701 C C . GLU A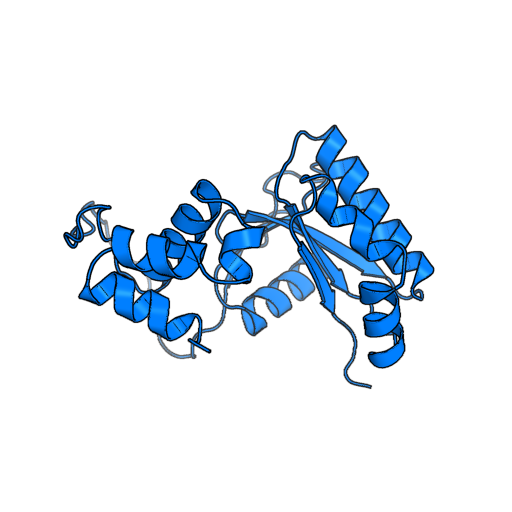 1 91 ? -8.475 -1.033 -9.580 1.00 89.12 91 GLU A C 1
ATOM 703 O O . GLU A 1 91 ? -7.942 -1.824 -8.806 1.00 89.12 91 GLU A O 1
ATOM 708 N N . PHE A 1 92 ? -9.630 -1.320 -10.190 1.00 91.31 92 PHE A N 1
ATOM 709 C CA . PHE A 1 92 ? -10.294 -2.615 -10.056 1.00 91.31 92 PHE A CA 1
ATOM 710 C C . PHE A 1 92 ? -9.441 -3.751 -10.626 1.00 91.31 92 PHE A C 1
ATOM 712 O O . PHE A 1 92 ? -9.315 -4.793 -9.985 1.00 91.31 92 PHE A O 1
ATOM 719 N N . ALA A 1 93 ? -8.841 -3.557 -11.804 1.00 89.50 93 ALA A N 1
ATOM 720 C CA . ALA A 1 93 ? -7.942 -4.545 -12.394 1.00 89.50 93 ALA A CA 1
ATOM 721 C C . ALA A 1 93 ? -6.729 -4.795 -11.487 1.00 89.50 93 ALA A C 1
ATOM 723 O O . ALA A 1 93 ? -6.417 -5.945 -11.181 1.00 89.50 93 ALA A O 1
ATOM 724 N N . PHE A 1 94 ? -6.115 -3.731 -10.967 1.00 91.69 94 PHE A N 1
ATOM 725 C CA . PHE A 1 94 ? -4.981 -3.855 -10.060 1.00 91.69 94 PHE A CA 1
ATOM 726 C C . PHE A 1 94 ? -5.364 -4.531 -8.731 1.00 91.69 94 PHE A C 1
ATOM 728 O O . PHE A 1 94 ? -4.656 -5.418 -8.256 1.00 91.69 94 PHE A O 1
ATOM 735 N N . ALA A 1 95 ? -6.524 -4.200 -8.155 1.00 90.94 95 ALA A N 1
ATOM 736 C CA . ALA A 1 95 ? -7.058 -4.894 -6.983 1.00 90.94 95 ALA A CA 1
ATOM 737 C C . ALA A 1 95 ? -7.304 -6.385 -7.260 1.00 90.94 95 ALA A C 1
ATOM 739 O O . ALA A 1 95 ? -7.015 -7.221 -6.403 1.00 90.94 95 ALA A O 1
ATOM 740 N N . GLN A 1 96 ? -7.801 -6.723 -8.456 1.00 90.12 96 GLN A N 1
ATOM 741 C CA . GLN A 1 96 ? -8.043 -8.108 -8.856 1.00 90.12 96 GLN A CA 1
ATOM 742 C C . GLN A 1 96 ? -6.736 -8.893 -8.929 1.00 90.12 96 GLN A C 1
ATOM 744 O O . GLN A 1 96 ? -6.664 -10.013 -8.435 1.00 90.12 96 GLN A O 1
ATOM 749 N N . GLU A 1 97 ? -5.681 -8.294 -9.471 1.00 88.00 97 GLU A N 1
ATOM 750 C CA . GLU A 1 97 ? -4.347 -8.892 -9.464 1.00 88.00 97 GLU A CA 1
ATOM 751 C C . GLU A 1 97 ? -3.834 -9.128 -8.039 1.00 88.00 97 GLU A C 1
ATOM 753 O O . GLU A 1 97 ? -3.365 -10.224 -7.735 1.00 88.00 97 GLU A O 1
ATOM 758 N N . ILE A 1 98 ? -3.991 -8.150 -7.139 1.00 87.81 98 ILE A N 1
ATOM 759 C CA . ILE A 1 98 ? -3.567 -8.282 -5.738 1.00 87.81 98 ILE A CA 1
ATOM 760 C C . ILE A 1 98 ? -4.265 -9.467 -5.064 1.00 87.81 98 ILE A C 1
ATOM 762 O O . ILE A 1 98 ? -3.605 -10.269 -4.403 1.00 87.81 98 ILE A O 1
ATOM 766 N N . VAL A 1 99 ? -5.585 -9.606 -5.220 1.00 86.19 99 VAL A N 1
ATOM 767 C CA . VAL A 1 99 ? -6.326 -10.714 -4.593 1.00 86.19 99 VAL A CA 1
ATOM 768 C C . VAL A 1 99 ? -6.106 -12.050 -5.306 1.00 86.19 99 VAL A C 1
ATOM 770 O O . VAL A 1 99 ? -6.234 -13.095 -4.675 1.00 86.19 99 VAL A O 1
ATOM 773 N N . ASN A 1 100 ? -5.732 -12.049 -6.586 1.00 82.88 100 ASN A N 1
ATOM 774 C CA . ASN A 1 100 ? -5.314 -13.264 -7.288 1.00 82.88 100 ASN A CA 1
ATOM 775 C C . ASN A 1 100 ? -3.966 -13.773 -6.758 1.00 82.88 100 ASN A C 1
ATOM 777 O O . ASN A 1 100 ? -3.791 -14.975 -6.593 1.00 82.88 100 ASN A O 1
ATOM 781 N N . GLU A 1 101 ? -3.029 -12.867 -6.467 1.00 81.31 101 GLU A N 1
ATOM 782 C CA . GLU A 1 101 ? -1.702 -13.210 -5.943 1.00 81.31 101 GLU A CA 1
ATOM 783 C C . GLU A 1 101 ? -1.735 -13.563 -4.449 1.00 81.31 101 GLU A C 1
ATOM 785 O O . GLU A 1 101 ? -1.039 -14.473 -4.003 1.00 81.31 101 GLU A O 1
ATOM 790 N N . LYS A 1 102 ? -2.529 -12.834 -3.656 1.00 79.56 102 LYS A N 1
ATOM 791 C CA . LYS A 1 102 ? -2.527 -12.934 -2.186 1.00 79.56 102 LYS A CA 1
ATOM 792 C C . LYS A 1 102 ? -3.712 -13.700 -1.604 1.00 79.56 102 LYS A C 1
ATOM 794 O O . LYS A 1 102 ? -3.698 -14.025 -0.417 1.00 79.56 102 LYS A O 1
ATOM 799 N N . GLY A 1 103 ? -4.740 -13.962 -2.406 1.00 81.12 103 GLY A N 1
ATOM 800 C CA . GLY A 1 103 ? -6.037 -14.424 -1.925 1.00 81.12 103 GLY A CA 1
ATOM 801 C C . GLY A 1 1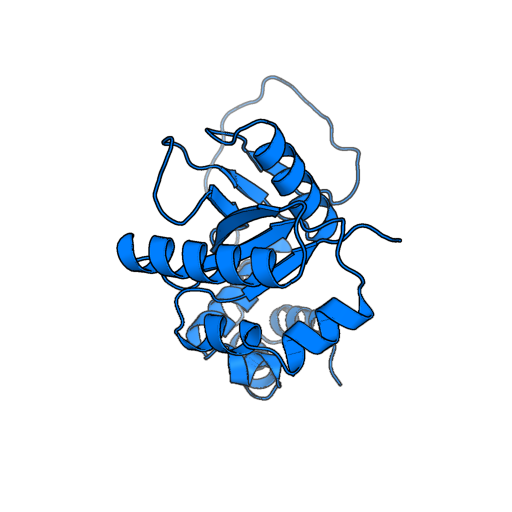03 ? -6.804 -13.344 -1.149 1.00 81.12 103 GLY A C 1
ATOM 802 O O . GLY A 1 103 ? -6.377 -12.195 -1.010 1.00 81.12 103 GLY A O 1
ATOM 803 N N . GLY A 1 104 ? -7.958 -13.728 -0.601 1.00 87.31 104 GLY A N 1
ATOM 804 C CA . GLY A 1 104 ? -8.783 -12.862 0.246 1.00 87.31 104 GLY A CA 1
ATOM 805 C C . GLY A 1 104 ? -9.809 -12.023 -0.516 1.00 87.31 104 GLY A C 1
ATOM 806 O O . GLY A 1 104 ? -10.207 -12.363 -1.628 1.00 87.31 104 GLY A O 1
ATOM 807 N N . GLN A 1 105 ? -10.286 -10.950 0.116 1.00 91.25 105 GLN A N 1
ATOM 808 C CA . GLN A 1 105 ? -11.314 -10.069 -0.430 1.00 91.25 105 GLN A CA 1
ATOM 809 C C . GLN A 1 105 ? -10.875 -8.607 -0.383 1.00 91.25 105 GLN A C 1
ATOM 811 O O . GLN A 1 105 ? -10.579 -8.079 0.690 1.00 91.25 105 GLN A O 1
ATOM 816 N N . PHE A 1 106 ? -10.899 -7.947 -1.538 1.00 92.44 106 PHE A N 1
ATOM 817 C CA . PHE A 1 106 ? -10.765 -6.501 -1.646 1.00 92.44 106 PHE A CA 1
ATOM 818 C C . PHE A 1 106 ? -12.147 -5.858 -1.754 1.00 92.44 106 PHE A C 1
ATOM 820 O O . PHE A 1 106 ? -12.972 -6.282 -2.561 1.00 92.44 106 PHE A O 1
ATOM 827 N N . ILE A 1 107 ? -12.404 -4.820 -0.968 1.00 92.38 107 ILE A N 1
ATOM 828 C CA . ILE A 1 107 ? -13.642 -4.044 -1.004 1.00 92.38 107 ILE A CA 1
ATOM 829 C C . ILE A 1 107 ? -13.275 -2.600 -1.316 1.00 92.38 107 ILE A C 1
ATOM 831 O O . ILE A 1 107 ? -12.666 -1.929 -0.485 1.00 92.38 107 ILE A O 1
ATOM 835 N N . GLY A 1 108 ? -13.634 -2.125 -2.508 1.00 91.19 108 GLY A N 1
ATOM 836 C CA . GLY A 1 108 ? -13.436 -0.734 -2.903 1.00 91.19 108 GLY A CA 1
ATOM 837 C C . GLY A 1 108 ? -14.220 0.237 -2.023 1.00 91.19 108 GLY A C 1
ATOM 838 O O . GLY A 1 108 ? -15.220 -0.130 -1.404 1.00 91.19 108 GLY A O 1
ATOM 839 N N . GLN A 1 109 ? -13.803 1.497 -1.996 1.00 87.94 109 GLN A N 1
ATOM 840 C CA . GLN A 1 109 ? -14.544 2.558 -1.310 1.00 87.94 109 GLN A CA 1
ATOM 841 C C . GLN A 1 109 ? -15.985 2.697 -1.837 1.00 87.94 109 GLN A C 1
ATOM 843 O O . GLN A 1 109 ? -16.240 2.626 -3.042 1.00 87.94 109 GLN A O 1
ATOM 848 N N . THR A 1 110 ? -16.945 2.886 -0.929 1.00 80.88 110 THR A N 1
ATOM 849 C CA . THR A 1 110 ? -18.369 3.104 -1.251 1.00 80.88 110 THR A CA 1
ATOM 850 C C . THR A 1 110 ? -18.645 4.526 -1.738 1.00 80.88 110 THR A C 1
ATOM 852 O O . THR A 1 110 ? -19.570 4.752 -2.522 1.00 80.88 110 THR A O 1
ATOM 855 N N . GLU A 1 111 ? -17.804 5.470 -1.322 1.00 77.94 111 GLU A N 1
ATOM 856 C CA . GLU A 1 111 ? -17.810 6.873 -1.726 1.00 77.94 111 GLU A CA 1
ATOM 857 C C . GLU A 1 111 ? -16.627 7.149 -2.658 1.00 77.94 111 GLU A C 1
ATOM 859 O O . GLU A 1 111 ? -15.588 6.508 -2.552 1.00 77.94 111 GLU A O 1
ATOM 864 N N . ARG A 1 112 ? -16.785 8.072 -3.614 1.00 72.44 112 ARG A N 1
ATOM 865 C CA . ARG A 1 112 ? -15.664 8.488 -4.471 1.00 72.44 112 ARG A CA 1
ATOM 866 C C . ARG A 1 112 ? -14.763 9.448 -3.696 1.00 72.44 112 ARG A C 1
ATOM 868 O O . ARG A 1 112 ? -15.265 10.294 -2.963 1.00 72.44 112 ARG A O 1
ATOM 875 N N . ASN A 1 113 ? -13.464 9.403 -3.989 1.00 67.69 113 ASN A N 1
ATOM 876 C CA . ASN A 1 113 ? -12.470 10.380 -3.537 1.00 67.69 113 ASN A CA 1
ATOM 877 C C . ASN A 1 113 ? -12.259 10.439 -2.015 1.00 67.69 113 ASN A C 1
ATOM 879 O O . ASN A 1 113 ? -11.898 11.505 -1.505 1.00 67.69 113 ASN A O 1
ATOM 883 N N . LEU A 1 114 ? -12.443 9.333 -1.280 1.00 72.00 114 LEU A N 1
ATOM 884 C CA . LEU A 1 114 ? -12.005 9.318 0.112 1.00 72.00 114 LEU A CA 1
ATOM 885 C C . LEU A 1 114 ? -10.479 9.508 0.153 1.00 72.00 114 LEU A C 1
ATOM 887 O O . LEU A 1 114 ? -9.737 8.825 -0.556 1.00 72.00 114 LEU A O 1
ATOM 891 N N . PRO A 1 115 ? -9.974 10.473 0.936 1.00 77.44 115 PRO A N 1
ATOM 892 C CA . PRO A 1 115 ? -8.553 10.765 0.945 1.00 77.44 115 PRO A CA 1
ATOM 893 C C . PRO A 1 115 ? -7.765 9.611 1.569 1.00 77.44 115 PRO A C 1
ATOM 895 O O . PRO A 1 115 ? -8.041 9.189 2.684 1.00 77.44 115 PRO A O 1
ATOM 898 N N . GLY A 1 116 ? -6.727 9.148 0.874 1.00 79.38 116 GLY A N 1
ATOM 899 C CA . GLY A 1 116 ? -5.678 8.301 1.450 1.00 79.38 116 GLY A CA 1
ATOM 900 C C . GLY A 1 116 ? -5.886 6.791 1.357 1.00 79.38 116 GLY A C 1
ATOM 901 O O . GLY A 1 116 ? -4.907 6.078 1.560 1.00 79.38 116 GLY A O 1
ATOM 902 N N . ILE A 1 117 ? -7.082 6.303 1.011 1.00 90.50 117 ILE A N 1
ATOM 903 C CA . ILE A 1 117 ? -7.339 4.876 0.757 1.00 90.50 117 ILE A CA 1
ATOM 904 C C . ILE A 1 117 ? -8.264 4.691 -0.445 1.00 90.50 117 ILE A C 1
ATOM 906 O O . ILE A 1 117 ? -9.094 5.543 -0.740 1.00 90.50 117 ILE A O 1
ATOM 910 N N . ASP A 1 118 ? -8.140 3.542 -1.093 1.00 91.94 118 ASP A N 1
ATOM 911 C CA . ASP A 1 118 ? -8.911 3.166 -2.279 1.00 91.94 118 ASP A CA 1
ATOM 912 C C . ASP A 1 118 ? -9.881 2.006 -1.952 1.00 91.94 118 ASP A C 1
ATOM 914 O O . ASP A 1 118 ? -10.894 1.789 -2.623 1.00 91.94 118 ASP A O 1
ATOM 918 N N . GLY A 1 119 ? -9.631 1.299 -0.846 1.00 92.44 119 GLY A N 1
ATOM 919 C CA . GLY A 1 119 ? -10.509 0.265 -0.315 1.00 92.44 119 GLY A CA 1
ATOM 920 C C . GLY A 1 119 ? -9.931 -0.424 0.915 1.00 92.44 119 GLY A C 1
ATOM 921 O O . GLY A 1 119 ? -9.075 0.118 1.615 1.00 92.44 119 GLY A O 1
ATOM 922 N N . THR A 1 120 ? -10.395 -1.644 1.169 1.00 91.31 120 THR A N 1
ATOM 923 C CA . THR A 1 120 ? -9.846 -2.524 2.204 1.00 91.31 120 THR A CA 1
ATOM 924 C C . THR A 1 120 ? -9.542 -3.905 1.642 1.00 91.31 120 THR A C 1
ATOM 926 O O . THR A 1 120 ? -10.328 -4.439 0.866 1.00 91.31 120 THR A O 1
ATOM 929 N N . LEU A 1 121 ? -8.429 -4.509 2.056 1.00 88.75 121 LEU A N 1
ATOM 930 C CA . LEU A 1 121 ? -8.094 -5.903 1.774 1.00 88.75 121 LEU A CA 1
ATOM 931 C C . LEU A 1 121 ? -8.217 -6.700 3.071 1.00 88.75 121 LEU A C 1
ATOM 933 O O . LEU A 1 121 ? -7.470 -6.470 4.020 1.00 88.75 121 LEU A O 1
ATOM 937 N N . ASN A 1 122 ? -9.187 -7.612 3.141 1.00 85.62 122 ASN A N 1
ATOM 938 C CA . ASN A 1 122 ? -9.510 -8.379 4.351 1.00 85.62 122 ASN A CA 1
ATOM 939 C C . ASN A 1 122 ? -9.749 -7.492 5.596 1.00 85.62 122 ASN A C 1
ATOM 941 O O . ASN A 1 122 ? -9.444 -7.895 6.720 1.00 85.62 122 ASN A O 1
ATOM 945 N N . GLY A 1 123 ? -10.274 -6.278 5.393 1.00 82.88 123 GLY A N 1
ATOM 946 C CA . GLY A 1 123 ? -10.515 -5.281 6.441 1.00 82.88 123 GLY A CA 1
ATOM 947 C C . GLY A 1 123 ? -9.327 -4.365 6.765 1.00 82.88 123 GLY A C 1
ATOM 948 O O . GLY A 1 123 ? -9.493 -3.430 7.543 1.00 82.88 123 GLY A O 1
ATOM 949 N N . VAL A 1 124 ? -8.151 -4.582 6.166 1.00 86.12 124 VAL A N 1
ATOM 950 C CA . VAL A 1 124 ? -7.004 -3.666 6.280 1.00 86.12 124 VAL A CA 1
ATOM 951 C C . VAL A 1 124 ? -7.174 -2.531 5.270 1.00 86.12 124 VAL A C 1
ATOM 953 O O . VAL A 1 124 ? -7.402 -2.833 4.098 1.00 86.12 124 VAL A O 1
ATOM 956 N N . PRO A 1 125 ? -7.070 -1.249 5.660 1.00 89.38 125 PRO A N 1
ATOM 957 C CA . PRO A 1 125 ? -7.136 -0.141 4.713 1.00 89.38 125 PRO A CA 1
ATOM 958 C C . PRO A 1 125 ? -6.006 -0.226 3.687 1.00 89.38 125 PRO A C 1
ATOM 960 O O . PRO A 1 125 ? -4.849 -0.433 4.050 1.00 89.38 125 PRO A O 1
ATOM 963 N N . VAL A 1 126 ? -6.336 -0.051 2.411 1.00 92.81 126 VAL A N 1
ATOM 964 C CA . VAL A 1 126 ? -5.374 -0.131 1.311 1.00 92.81 126 VAL A CA 1
ATOM 965 C C . VAL A 1 126 ? -5.397 1.144 0.491 1.00 92.81 126 VAL A C 1
ATOM 967 O O . VAL A 1 126 ? -6.469 1.631 0.135 1.00 92.81 126 VAL A O 1
ATOM 970 N N . SER A 1 127 ? -4.213 1.631 0.121 1.00 93.62 127 SER A N 1
ATOM 971 C CA . SER A 1 127 ? -4.072 2.576 -0.981 1.00 93.62 127 SER A CA 1
ATOM 972 C C . SER A 1 127 ? -3.397 1.931 -2.189 1.00 93.62 127 SER A C 1
ATOM 974 O O . SER A 1 127 ? -2.357 1.288 -2.066 1.00 93.62 127 SER A O 1
ATOM 976 N N . LEU A 1 128 ? -3.992 2.130 -3.358 1.00 94.00 128 LEU A N 1
ATOM 977 C CA . LEU A 1 128 ? -3.507 1.728 -4.667 1.00 94.00 128 LEU A CA 1
ATOM 978 C C . LEU A 1 128 ? -2.897 2.943 -5.369 1.00 94.00 128 LEU A C 1
ATOM 980 O O . LEU A 1 128 ? -3.448 4.046 -5.357 1.00 94.00 128 LEU A O 1
ATOM 984 N N . LYS A 1 129 ? -1.725 2.767 -5.972 1.00 93.31 129 LYS A N 1
ATOM 985 C CA . LYS A 1 129 ? -1.056 3.787 -6.784 1.00 93.31 129 LYS A CA 1
ATOM 986 C C . LYS A 1 129 ? -0.466 3.133 -8.022 1.00 93.31 129 LYS A C 1
ATOM 988 O O . LYS A 1 129 ? -0.042 1.984 -7.980 1.00 93.31 129 LYS A O 1
ATOM 993 N N . GLU A 1 130 ? -0.372 3.894 -9.100 1.00 91.19 130 GLU A N 1
ATOM 994 C CA . GLU A 1 130 ? 0.252 3.447 -10.342 1.00 91.19 130 GLU A CA 1
ATOM 995 C C . GLU A 1 130 ? 1.220 4.512 -10.849 1.00 91.19 130 GLU A C 1
ATOM 997 O O . GLU A 1 130 ? 0.985 5.716 -10.696 1.00 91.19 130 GLU A O 1
ATOM 1002 N N . THR A 1 131 ? 2.333 4.084 -11.438 1.00 90.62 131 THR A N 1
ATOM 1003 C CA . THR A 1 131 ? 3.294 4.994 -12.048 1.00 90.62 131 THR A CA 1
ATOM 1004 C C . THR A 1 131 ? 4.045 4.344 -13.199 1.00 90.62 131 THR A C 1
ATOM 1006 O O . THR A 1 131 ? 4.478 3.203 -13.111 1.00 90.62 131 THR A O 1
ATOM 1009 N N . GLN A 1 132 ? 4.249 5.103 -14.273 1.00 89.75 132 GLN A N 1
ATOM 1010 C CA . GLN A 1 132 ? 5.136 4.720 -15.379 1.00 89.75 132 GLN A CA 1
ATOM 1011 C C . GLN A 1 132 ? 6.568 5.253 -15.183 1.00 89.75 132 GLN A C 1
ATOM 1013 O O . GLN A 1 132 ? 7.441 4.995 -16.008 1.00 89.75 132 GLN A O 1
ATOM 1018 N N . GLY A 1 133 ? 6.812 6.029 -14.119 1.00 87.06 133 GLY A N 1
ATOM 1019 C CA . GLY A 1 133 ? 8.119 6.612 -13.821 1.00 87.06 133 GLY A CA 1
ATOM 1020 C C . GLY A 1 133 ? 9.045 5.678 -13.036 1.00 87.06 133 GLY A C 1
ATOM 1021 O O . GLY A 1 133 ? 8.644 4.615 -12.574 1.00 87.06 133 GLY A O 1
ATOM 1022 N N . GLY A 1 134 ? 10.294 6.114 -12.847 1.00 87.06 134 GLY A N 1
ATOM 1023 C CA . GLY A 1 134 ? 11.299 5.388 -12.064 1.00 87.06 134 GLY A CA 1
ATOM 1024 C C . GLY A 1 134 ? 11.165 5.555 -10.541 1.00 87.06 134 GLY A C 1
ATOM 1025 O O . GLY A 1 134 ? 10.156 6.033 -10.020 1.00 87.06 134 GLY A O 1
ATOM 1026 N N . LEU A 1 135 ? 12.236 5.234 -9.809 1.00 87.12 135 LEU A N 1
ATOM 1027 C CA . LEU A 1 135 ? 12.284 5.238 -8.335 1.00 87.12 135 LEU A CA 1
ATOM 1028 C C . LEU A 1 135 ? 11.809 6.547 -7.677 1.00 87.12 135 LEU A C 1
ATOM 1030 O O . LEU A 1 135 ? 11.131 6.524 -6.650 1.00 87.12 135 LEU A O 1
ATOM 1034 N N . ALA A 1 136 ? 12.115 7.701 -8.279 1.00 87.56 136 ALA A N 1
ATOM 1035 C CA . ALA A 1 136 ? 11.669 8.997 -7.767 1.00 87.56 136 ALA A CA 1
ATOM 1036 C C . ALA A 1 136 ? 10.136 9.145 -7.795 1.00 87.56 136 ALA A C 1
ATOM 1038 O O . ALA A 1 136 ? 9.549 9.764 -6.906 1.00 87.56 136 ALA A O 1
ATOM 1039 N N . ALA A 1 137 ? 9.473 8.558 -8.796 1.00 89.25 137 ALA A N 1
ATOM 1040 C CA . ALA A 1 137 ? 8.020 8.554 -8.871 1.00 89.25 137 ALA A CA 1
ATOM 1041 C C . ALA A 1 137 ? 7.423 7.650 -7.787 1.00 89.25 137 ALA A C 1
ATOM 1043 O O . ALA A 1 137 ? 6.509 8.083 -7.089 1.00 89.25 137 ALA A O 1
ATOM 1044 N N . ILE A 1 138 ? 7.992 6.457 -7.583 1.00 88.94 138 ILE A N 1
ATOM 1045 C CA . ILE A 1 138 ? 7.611 5.540 -6.497 1.00 88.94 138 ILE A CA 1
ATOM 1046 C C . ILE A 1 138 ? 7.671 6.253 -5.143 1.00 88.94 138 ILE A C 1
ATOM 1048 O O . ILE A 1 138 ? 6.682 6.257 -4.410 1.00 88.94 138 ILE A O 1
ATOM 1052 N N . LEU A 1 139 ? 8.794 6.910 -4.833 1.00 87.56 139 LEU A N 1
ATOM 1053 C CA . LEU A 1 139 ? 8.953 7.640 -3.573 1.00 87.56 139 LEU A CA 1
ATOM 1054 C C . LEU A 1 139 ? 7.893 8.729 -3.413 1.00 87.56 139 LEU A C 1
ATOM 1056 O O . LEU A 1 139 ? 7.250 8.819 -2.372 1.00 87.56 139 LEU A O 1
ATOM 1060 N N . ARG A 1 140 ? 7.666 9.525 -4.463 1.00 88.25 140 ARG A N 1
ATOM 1061 C CA . ARG A 1 140 ? 6.649 10.580 -4.453 1.00 88.25 140 ARG A CA 1
ATOM 1062 C C . ARG A 1 140 ? 5.248 10.019 -4.207 1.00 88.25 140 ARG A C 1
ATOM 1064 O O . ARG A 1 140 ? 4.492 10.612 -3.441 1.00 88.25 140 ARG A O 1
ATOM 1071 N N . HIS A 1 141 ? 4.889 8.901 -4.840 1.00 90.31 141 HIS A N 1
ATOM 1072 C CA . HIS A 1 141 ? 3.598 8.247 -4.617 1.00 90.31 141 HIS A CA 1
ATOM 1073 C C . HIS A 1 141 ? 3.471 7.729 -3.184 1.00 90.31 141 HIS A C 1
ATOM 1075 O O . HIS A 1 141 ? 2.428 7.947 -2.570 1.00 90.31 141 HIS A O 1
ATOM 1081 N N . ALA A 1 142 ? 4.531 7.138 -2.632 1.00 88.62 142 ALA A N 1
ATOM 1082 C CA . ALA A 1 142 ? 4.549 6.676 -1.250 1.00 88.62 142 ALA A CA 1
ATOM 1083 C C . ALA A 1 142 ? 4.390 7.821 -0.243 1.00 88.62 142 ALA A C 1
ATOM 1085 O O . ALA A 1 142 ? 3.482 7.780 0.584 1.00 88.62 142 ALA A O 1
ATOM 1086 N N . SER A 1 143 ? 5.182 8.890 -0.369 1.00 88.00 143 SER A N 1
ATOM 1087 C CA . SER A 1 143 ? 5.068 10.065 0.505 1.00 88.00 143 SER A CA 1
ATOM 1088 C C . SER A 1 143 ? 3.709 10.758 0.374 1.00 88.00 143 SER A C 1
ATOM 1090 O O . SER A 1 143 ? 3.151 11.243 1.358 1.00 88.00 143 SER A O 1
ATOM 1092 N N . LYS A 1 144 ? 3.135 10.799 -0.837 1.00 88.31 144 LYS A N 1
ATOM 1093 C CA . LYS A 1 144 ? 1.798 11.366 -1.053 1.00 88.31 144 LYS A CA 1
ATOM 1094 C C . LYS A 1 144 ? 0.712 10.514 -0.396 1.00 88.31 144 LYS A C 1
ATOM 1096 O O . LYS A 1 144 ? -0.157 11.084 0.258 1.00 88.31 144 LYS A O 1
ATOM 1101 N N . ALA A 1 145 ? 0.762 9.191 -0.556 1.00 87.12 145 ALA A N 1
ATOM 1102 C CA . ALA A 1 145 ? -0.194 8.277 0.066 1.00 87.12 145 ALA A CA 1
ATOM 1103 C C . ALA A 1 145 ? -0.134 8.376 1.596 1.00 87.12 145 ALA A C 1
ATOM 1105 O O . ALA A 1 145 ? -1.170 8.527 2.236 1.00 87.12 145 ALA A O 1
ATOM 1106 N N . GLU A 1 146 ? 1.072 8.414 2.169 1.00 85.25 146 GLU A N 1
ATOM 1107 C CA . GLU A 1 146 ? 1.273 8.641 3.601 1.00 85.25 146 GLU A CA 1
ATOM 1108 C C . GLU A 1 146 ? 0.661 9.971 4.058 1.00 85.25 146 GLU A C 1
ATOM 1110 O O . GLU A 1 146 ? -0.150 9.994 4.980 1.00 85.25 146 GLU A O 1
ATOM 1115 N N . SER A 1 147 ? 0.977 11.079 3.380 1.00 85.88 147 SER A N 1
ATOM 1116 C CA . SER A 1 147 ? 0.429 12.395 3.728 1.00 85.88 147 SER A CA 1
ATOM 1117 C C . SER A 1 147 ? -1.103 12.432 3.656 1.00 85.88 147 SER A C 1
ATOM 1119 O O . SER A 1 147 ? -1.748 13.040 4.511 1.00 85.88 147 SER A O 1
ATOM 1121 N N . GLN A 1 148 ? -1.702 11.782 2.654 1.00 85.12 148 GLN A N 1
ATOM 1122 C CA . GLN A 1 148 ? -3.156 11.701 2.513 1.00 85.12 148 GLN A CA 1
ATOM 1123 C C . GLN A 1 148 ? -3.789 10.843 3.612 1.00 85.12 148 GLN A C 1
ATOM 1125 O O . GLN A 1 148 ? -4.786 11.262 4.195 1.00 85.12 148 GLN A O 1
ATOM 1130 N N . ALA A 1 149 ? -3.189 9.697 3.934 1.00 83.19 149 ALA A N 1
ATOM 1131 C CA . ALA A 1 149 ? -3.647 8.830 5.012 1.00 83.19 149 ALA A CA 1
ATOM 1132 C C . ALA A 1 149 ? -3.563 9.526 6.382 1.00 83.19 149 ALA A C 1
ATOM 1134 O O . ALA A 1 149 ? -4.528 9.471 7.141 1.00 83.19 149 ALA A O 1
ATOM 1135 N N . ILE A 1 150 ? -2.479 10.265 6.662 1.00 82.50 150 ILE A N 1
ATOM 1136 C CA . ILE A 1 150 ? -2.337 11.081 7.884 1.00 82.50 150 ILE A CA 1
ATOM 1137 C C . ILE A 1 150 ? -3.457 12.118 7.972 1.00 82.50 150 ILE A C 1
ATOM 1139 O O . ILE A 1 150 ? -4.125 12.219 8.998 1.00 82.50 150 ILE A O 1
ATOM 1143 N N . LYS A 1 151 ? -3.683 12.880 6.894 1.00 80.19 151 LYS A N 1
ATOM 1144 C CA . LYS A 1 151 ? -4.729 13.916 6.854 1.00 80.19 151 LYS A CA 1
ATOM 1145 C C . LYS A 1 151 ? -6.130 13.344 7.063 1.00 80.19 151 LYS A C 1
ATOM 1147 O O . LYS A 1 151 ? -6.971 14.014 7.648 1.00 80.19 151 LYS A O 1
ATOM 1152 N N . ALA A 1 152 ? -6.363 12.123 6.595 1.00 81.88 152 ALA A N 1
ATOM 1153 C CA . ALA A 1 152 ? -7.618 11.403 6.766 1.00 81.88 152 ALA A CA 1
ATOM 1154 C C . ALA A 1 152 ? -7.726 10.660 8.114 1.00 81.88 152 ALA A C 1
ATOM 1156 O O . ALA A 1 152 ? -8.755 10.053 8.394 1.00 81.88 152 ALA A O 1
ATOM 1157 N N . GLY A 1 153 ? -6.685 10.700 8.954 1.00 80.00 153 GLY A N 1
ATOM 1158 C CA . GLY A 1 153 ? -6.671 10.053 10.267 1.00 80.00 153 GLY A CA 1
ATOM 1159 C C . GLY A 1 153 ? -6.459 8.536 10.236 1.00 80.00 153 GLY A C 1
ATOM 1160 O O . GLY A 1 153 ? -6.661 7.874 11.255 1.00 80.00 153 GLY A O 1
ATOM 1161 N N . TYR A 1 154 ? -6.043 7.968 9.102 1.00 82.19 154 TYR A N 1
ATOM 1162 C CA . TYR A 1 154 ? -5.777 6.536 8.986 1.00 82.19 154 TYR A CA 1
ATOM 1163 C C . TYR A 1 154 ? -4.444 6.135 9.626 1.00 82.19 154 TYR A C 1
ATOM 1165 O O . TYR A 1 154 ? -3.476 6.895 9.662 1.00 82.19 154 TYR A O 1
ATOM 1173 N N . LYS A 1 155 ? -4.385 4.884 10.095 1.00 80.69 155 LYS A N 1
ATOM 1174 C CA . LYS A 1 155 ? -3.170 4.213 10.574 1.00 80.69 155 LYS A CA 1
ATOM 1175 C C . LYS A 1 155 ? -3.143 2.776 10.065 1.00 80.69 155 LYS A C 1
ATOM 1177 O O . LYS A 1 155 ? -4.196 2.153 9.966 1.00 80.69 155 LYS A O 1
ATOM 1182 N N . GLY A 1 156 ? -1.949 2.233 9.822 1.00 79.19 156 GLY A N 1
ATOM 1183 C CA . GLY A 1 156 ? -1.788 0.861 9.325 1.00 79.19 156 GLY A CA 1
ATOM 1184 C C . GLY A 1 156 ? -2.384 0.639 7.934 1.00 79.19 156 GLY A C 1
ATOM 1185 O O . GLY A 1 156 ? -3.054 -0.365 7.717 1.00 79.19 156 GLY A O 1
ATOM 1186 N N . VAL A 1 157 ? -2.188 1.602 7.033 1.00 85.06 157 VAL A N 1
ATOM 1187 C CA . VAL A 1 157 ? -2.588 1.495 5.630 1.00 85.06 157 VAL A CA 1
ATOM 1188 C C . VAL A 1 157 ? -1.540 0.691 4.869 1.00 85.06 157 VAL A C 1
ATOM 1190 O O . VAL A 1 157 ? -0.358 1.043 4.868 1.00 85.06 157 VAL A O 1
ATOM 1193 N N . ASP A 1 158 ? -1.974 -0.345 4.165 1.00 89.56 158 ASP A N 1
ATOM 1194 C CA . ASP A 1 158 ? -1.118 -1.054 3.225 1.00 89.56 158 ASP A CA 1
ATOM 1195 C C . ASP A 1 158 ? -1.101 -0.309 1.888 1.00 89.56 158 ASP A C 1
ATOM 1197 O O . ASP A 1 158 ? -2.129 -0.073 1.255 1.00 89.56 158 ASP A O 1
ATOM 1201 N N . LEU A 1 159 ? 0.088 0.065 1.435 1.00 90.81 159 LEU A N 1
ATOM 1202 C CA . LEU A 1 159 ? 0.290 0.733 0.162 1.00 90.81 159 LEU A CA 1
ATOM 1203 C C . LEU A 1 159 ? 0.705 -0.283 -0.903 1.00 90.81 159 LEU A C 1
ATOM 1205 O O . LEU A 1 159 ? 1.658 -1.040 -0.715 1.00 90.81 159 LEU A O 1
ATOM 1209 N N . TYR A 1 160 ? 0.027 -0.263 -2.045 1.00 92.44 160 TYR A N 1
ATOM 1210 C CA . TYR A 1 160 ? 0.379 -1.026 -3.238 1.00 92.44 160 TYR A CA 1
ATOM 1211 C C . TYR A 1 160 ? 0.679 -0.062 -4.384 1.00 92.44 160 TYR A C 1
ATOM 1213 O O . TYR A 1 160 ? -0.130 0.810 -4.694 1.00 92.44 160 TYR A O 1
ATOM 1221 N N . ILE A 1 161 ? 1.844 -0.212 -5.012 1.00 92.69 161 ILE A N 1
ATOM 1222 C CA . ILE A 1 161 ? 2.282 0.620 -6.136 1.00 92.69 161 ILE A CA 1
ATOM 1223 C C . ILE A 1 161 ? 2.555 -0.276 -7.343 1.00 92.69 161 ILE A C 1
ATOM 1225 O O . ILE A 1 161 ? 3.451 -1.115 -7.287 1.00 92.69 161 ILE A O 1
ATOM 1229 N N . ASN A 1 162 ? 1.827 -0.079 -8.438 1.00 91.12 162 ASN A N 1
ATOM 1230 C CA . ASN A 1 162 ? 2.151 -0.664 -9.734 1.00 91.12 162 ASN A CA 1
ATOM 1231 C C . ASN A 1 162 ? 3.183 0.219 -10.455 1.00 91.12 162 ASN A C 1
ATOM 1233 O O . ASN A 1 162 ? 2.900 1.376 -10.771 1.00 91.12 162 ASN A O 1
ATOM 1237 N N . ALA A 1 163 ? 4.385 -0.303 -10.675 1.00 90.06 163 ALA A N 1
ATOM 1238 C CA . ALA A 1 163 ? 5.518 0.385 -11.286 1.00 90.06 163 ALA A CA 1
ATOM 1239 C C . ALA A 1 163 ? 6.225 -0.543 -12.297 1.00 90.06 163 ALA A C 1
ATOM 1241 O O . ALA A 1 163 ? 7.308 -1.062 -12.011 1.00 90.06 163 ALA A O 1
ATOM 1242 N N . PRO A 1 164 ? 5.629 -0.781 -13.482 1.00 85.44 164 PRO A N 1
ATOM 1243 C CA . PRO A 1 164 ? 6.100 -1.802 -14.418 1.00 85.44 164 PRO A CA 1
ATOM 1244 C C . PRO A 1 164 ? 7.507 -1.547 -14.978 1.00 85.44 164 PRO A C 1
ATOM 1246 O O . PRO A 1 164 ? 8.196 -2.499 -15.324 1.00 85.44 164 PRO A O 1
ATOM 1249 N N . ASN A 1 165 ? 7.958 -0.289 -15.015 1.00 85.38 165 ASN A N 1
ATOM 1250 C CA . ASN A 1 165 ? 9.197 0.125 -15.689 1.00 85.38 165 ASN A CA 1
ATOM 1251 C C . ASN A 1 165 ? 10.440 0.144 -14.780 1.00 85.38 165 ASN A C 1
ATOM 1253 O O . ASN A 1 165 ? 11.453 0.746 -15.139 1.00 85.38 165 ASN A O 1
ATOM 1257 N N . VAL A 1 166 ? 10.370 -0.440 -13.581 1.00 83.25 166 VAL A N 1
ATOM 1258 C CA . VAL A 1 166 ? 11.484 -0.423 -12.623 1.00 83.25 166 VAL A CA 1
ATOM 1259 C C . VAL A 1 166 ? 12.123 -1.800 -12.509 1.00 83.25 166 VAL A C 1
ATOM 1261 O O . VAL A 1 166 ? 11.473 -2.774 -12.131 1.00 83.25 166 VAL A O 1
ATOM 1264 N N . ASP A 1 167 ? 13.428 -1.848 -12.776 1.00 84.12 167 ASP A N 1
ATOM 1265 C CA . ASP A 1 167 ? 14.249 -3.042 -12.594 1.00 84.12 167 ASP A CA 1
ATOM 1266 C C . ASP A 1 167 ? 14.237 -3.534 -11.132 1.00 84.12 167 ASP A C 1
ATOM 1268 O O . ASP A 1 167 ? 14.296 -2.757 -10.172 1.00 84.12 167 ASP A O 1
ATOM 1272 N N . LYS A 1 168 ? 14.204 -4.860 -10.961 1.00 78.88 168 LYS A N 1
ATOM 1273 C CA . LYS A 1 168 ? 14.113 -5.524 -9.655 1.00 78.88 168 LYS A CA 1
ATOM 1274 C C . LYS A 1 168 ? 15.326 -5.245 -8.774 1.00 78.88 168 LYS A C 1
ATOM 1276 O O . LYS A 1 168 ? 15.150 -5.010 -7.578 1.00 78.88 168 LYS A O 1
ATOM 1281 N N . ALA A 1 169 ? 16.539 -5.320 -9.323 1.00 81.00 169 ALA A N 1
ATOM 1282 C CA . ALA A 1 169 ? 17.755 -5.130 -8.533 1.00 81.00 169 ALA A CA 1
ATOM 1283 C C . ALA A 1 169 ? 17.830 -3.688 -8.016 1.00 81.00 169 ALA A C 1
ATOM 1285 O O . ALA A 1 169 ? 18.030 -3.460 -6.822 1.00 81.00 169 ALA A O 1
ATOM 1286 N N . THR A 1 170 ? 17.537 -2.740 -8.902 1.00 82.94 170 THR A N 1
ATOM 1287 C CA . THR A 1 170 ? 17.443 -1.305 -8.627 1.00 82.94 170 THR A CA 1
ATOM 1288 C C . THR A 1 170 ? 16.377 -0.994 -7.572 1.00 82.94 170 THR A C 1
ATOM 1290 O O . THR A 1 170 ? 16.618 -0.232 -6.637 1.00 82.94 170 THR A O 1
ATOM 1293 N N . LEU A 1 171 ? 15.204 -1.627 -7.661 1.00 82.44 171 LEU A N 1
ATOM 1294 C CA . LEU A 1 171 ? 14.136 -1.470 -6.676 1.00 82.44 171 LEU A CA 1
ATOM 1295 C C . LEU A 1 171 ? 14.516 -2.029 -5.298 1.00 82.44 171 LEU A C 1
ATOM 1297 O O . LEU A 1 171 ? 14.246 -1.393 -4.281 1.00 82.44 171 LEU A O 1
ATOM 1301 N N . LEU A 1 172 ? 15.136 -3.209 -5.246 1.00 80.12 172 LEU A N 1
ATOM 1302 C CA . LEU A 1 172 ? 15.565 -3.822 -3.987 1.00 80.12 172 LEU A CA 1
ATOM 1303 C C . LEU A 1 172 ? 16.648 -2.996 -3.292 1.00 80.12 172 LEU A C 1
ATOM 1305 O O . LEU A 1 172 ? 16.585 -2.829 -2.072 1.00 80.12 172 LEU A O 1
ATOM 1309 N N . ASP A 1 173 ? 17.609 -2.467 -4.049 1.00 80.38 173 ASP A N 1
ATOM 1310 C CA . ASP A 1 173 ? 18.603 -1.536 -3.515 1.00 80.38 173 ASP A CA 1
ATOM 1311 C C . ASP A 1 173 ? 17.928 -0.272 -2.968 1.00 80.38 173 ASP A C 1
ATOM 1313 O O . ASP A 1 173 ? 18.149 0.110 -1.818 1.00 80.38 173 ASP A O 1
ATOM 1317 N N . PHE A 1 174 ? 16.986 0.300 -3.719 1.00 82.00 174 PHE A N 1
ATOM 1318 C CA . PHE A 1 174 ? 16.230 1.472 -3.285 1.00 82.00 174 PHE A CA 1
ATOM 1319 C C . PHE A 1 174 ? 15.396 1.231 -2.016 1.00 82.00 174 PHE A C 1
ATOM 1321 O O . PHE A 1 174 ? 15.321 2.108 -1.154 1.00 82.00 174 PHE A O 1
ATOM 1328 N N . ILE A 1 175 ? 14.799 0.045 -1.860 1.00 80.75 175 ILE A N 1
ATOM 1329 C CA . ILE A 1 175 ? 14.059 -0.343 -0.648 1.00 80.75 175 ILE A CA 1
ATOM 1330 C C . ILE A 1 175 ? 15.002 -0.470 0.556 1.00 80.75 175 ILE A C 1
ATOM 1332 O O . ILE A 1 175 ? 14.637 -0.073 1.659 1.00 80.75 175 ILE A O 1
ATOM 1336 N N . ARG A 1 176 ? 16.205 -1.027 0.376 1.00 78.19 176 ARG A N 1
ATOM 1337 C CA . ARG A 1 176 ? 17.144 -1.304 1.481 1.00 78.19 176 ARG A CA 1
ATOM 1338 C C . ARG A 1 176 ? 17.957 -0.077 1.889 1.00 78.19 176 ARG A C 1
ATOM 1340 O O . ARG A 1 176 ? 18.123 0.211 3.077 1.00 78.19 176 ARG A O 1
ATOM 1347 N N . ASN A 1 177 ? 18.462 0.647 0.900 1.00 80.94 177 ASN A N 1
ATOM 1348 C CA . ASN A 1 177 ? 19.456 1.698 1.077 1.00 80.94 177 ASN A CA 1
ATOM 1349 C C . ASN A 1 177 ? 18.875 3.095 0.840 1.00 80.94 177 ASN A C 1
ATOM 1351 O O . ASN A 1 177 ? 19.375 4.064 1.410 1.00 80.94 177 ASN A O 1
ATOM 1355 N N . GLY A 1 178 ? 17.789 3.197 0.074 1.00 79.19 178 GLY A N 1
ATOM 1356 C CA . GLY A 1 178 ? 17.144 4.458 -0.267 1.00 79.19 178 GLY A CA 1
ATOM 1357 C C . GLY A 1 178 ? 16.181 5.009 0.796 1.00 79.19 178 GLY A C 1
ATOM 1358 O O . GLY A 1 178 ? 15.967 4.415 1.857 1.00 79.19 178 GLY A O 1
ATOM 1359 N N . PRO A 1 179 ? 15.565 6.172 0.514 1.00 78.19 179 PRO A N 1
ATOM 1360 C CA . PRO A 1 179 ? 14.674 6.883 1.435 1.00 78.19 179 PRO A CA 1
ATOM 1361 C C . PRO A 1 179 ? 13.332 6.178 1.680 1.00 78.19 179 PRO A C 1
ATOM 1363 O O . PRO A 1 179 ? 12.645 6.501 2.649 1.00 78.19 179 PRO A O 1
ATOM 1366 N N . LEU A 1 180 ? 12.952 5.210 0.838 1.00 76.31 180 LEU A N 1
ATOM 1367 C CA . LEU A 1 180 ? 11.656 4.531 0.919 1.00 76.31 180 LEU A CA 1
ATOM 1368 C C . LEU A 1 180 ? 11.475 3.755 2.237 1.00 76.31 180 LEU A C 1
ATOM 1370 O O . LEU A 1 180 ? 10.365 3.682 2.759 1.00 76.31 180 LEU A O 1
ATOM 1374 N N . LYS A 1 181 ? 12.569 3.246 2.822 1.00 73.75 181 LYS A N 1
ATOM 1375 C CA . LYS A 1 181 ? 12.558 2.508 4.099 1.00 73.75 181 LYS A CA 1
ATOM 1376 C C . LYS A 1 181 ? 12.060 3.318 5.296 1.00 73.75 181 LYS A C 1
ATOM 1378 O O . LYS A 1 181 ? 11.699 2.737 6.313 1.00 73.75 181 LYS A O 1
ATOM 1383 N N . ASN A 1 182 ? 12.075 4.647 5.195 1.00 75.31 182 ASN A N 1
ATOM 1384 C CA . ASN A 1 182 ? 11.729 5.527 6.308 1.00 75.31 182 ASN A CA 1
ATOM 1385 C C . ASN A 1 182 ? 10.224 5.806 6.406 1.00 75.31 182 ASN A C 1
ATOM 1387 O O . ASN A 1 182 ? 9.771 6.231 7.464 1.00 75.31 182 ASN A O 1
ATOM 1391 N N . ILE A 1 183 ? 9.460 5.560 5.336 1.00 70.06 183 ILE A N 1
ATOM 1392 C CA . ILE A 1 183 ? 8.022 5.863 5.275 1.00 70.06 183 ILE A CA 1
ATOM 1393 C C . ILE A 1 183 ? 7.220 4.973 6.245 1.00 70.06 183 ILE A C 1
ATOM 1395 O O . ILE A 1 183 ? 6.503 5.504 7.088 1.00 70.06 183 ILE A O 1
ATOM 1399 N N . PRO A 1 184 ? 7.385 3.636 6.274 1.00 67.38 184 PRO A N 1
ATOM 1400 C CA . PRO A 1 184 ? 6.585 2.808 7.181 1.00 67.38 184 PRO A CA 1
ATOM 1401 C C . PRO A 1 184 ? 6.845 3.047 8.681 1.00 67.38 184 PRO A C 1
ATOM 1403 O O . PRO A 1 184 ? 6.022 2.699 9.529 1.00 67.38 184 PRO A O 1
ATOM 1406 N N . ASN A 1 185 ? 7.972 3.674 9.032 1.00 61.34 185 ASN A N 1
ATOM 1407 C CA . ASN A 1 185 ? 8.385 3.870 10.425 1.00 61.34 185 ASN A CA 1
ATOM 1408 C C . ASN A 1 185 ? 7.528 4.900 11.183 1.00 61.34 185 ASN A C 1
ATOM 1410 O O . ASN A 1 185 ? 7.655 5.012 12.400 1.00 61.34 185 ASN A O 1
ATOM 1414 N N . GLN A 1 186 ? 6.643 5.629 10.495 1.00 61.94 186 GLN A N 1
ATOM 1415 C CA . GLN A 1 186 ? 5.720 6.588 11.114 1.00 61.94 186 GLN A CA 1
ATOM 1416 C C . GLN A 1 186 ? 4.387 5.948 11.551 1.00 61.94 186 GLN A C 1
ATOM 1418 O O . GLN A 1 186 ? 3.574 6.592 12.210 1.00 61.94 186 GLN A O 1
ATOM 1423 N N . GLY A 1 187 ? 4.145 4.674 11.206 1.00 62.84 187 GLY A N 1
ATOM 1424 C CA . GLY A 1 187 ? 2.968 3.901 11.626 1.00 62.84 187 GLY A CA 1
ATOM 1425 C C . GLY A 1 187 ? 1.683 4.149 10.821 1.00 62.84 187 GLY A C 1
ATOM 1426 O O . GLY A 1 187 ? 0.699 3.421 11.008 1.00 62.84 187 GLY A O 1
ATOM 1427 N N . THR A 1 188 ? 1.686 5.133 9.917 1.00 72.50 188 THR A N 1
ATOM 1428 C CA . THR A 1 188 ? 0.560 5.447 9.024 1.00 72.50 188 THR A CA 1
ATOM 1429 C C . THR A 1 188 ? 0.501 4.482 7.845 1.00 72.50 188 THR A C 1
ATOM 1431 O O . THR A 1 188 ? -0.526 3.834 7.658 1.00 72.50 188 THR A O 1
ATOM 1434 N N . ILE A 1 189 ? 1.604 4.321 7.108 1.00 75.50 189 ILE A N 1
ATOM 1435 C CA . ILE A 1 189 ? 1.770 3.236 6.135 1.00 75.50 189 ILE A CA 1
ATOM 1436 C C . ILE A 1 189 ? 2.388 2.036 6.859 1.00 75.50 189 ILE A C 1
ATOM 1438 O O . ILE A 1 189 ? 3.439 2.168 7.476 1.00 75.50 189 ILE A O 1
ATOM 1442 N N . SER A 1 190 ? 1.747 0.870 6.821 1.00 63.72 190 SER A N 1
ATOM 1443 C CA . SER A 1 190 ? 2.259 -0.362 7.449 1.00 63.72 190 SER A CA 1
ATOM 1444 C C . SER A 1 190 ? 3.191 -1.145 6.536 1.00 63.72 190 SER A C 1
ATOM 1446 O O . SER A 1 190 ? 4.148 -1.758 7.005 1.00 63.72 190 SER A O 1
ATOM 1448 N N . LEU A 1 191 ? 2.901 -1.139 5.239 1.00 71.62 191 LEU A N 1
ATOM 1449 C CA . LEU A 1 191 ? 3.587 -1.950 4.245 1.00 71.62 191 LEU A CA 1
ATOM 1450 C C . LEU A 1 191 ? 3.572 -1.229 2.901 1.00 71.62 191 LEU A C 1
ATOM 1452 O O . LEU A 1 191 ? 2.582 -0.596 2.549 1.00 71.62 191 LEU A O 1
ATOM 1456 N N . ILE A 1 192 ? 4.654 -1.360 2.135 1.00 75.69 192 ILE A N 1
ATOM 1457 C CA . ILE A 1 192 ? 4.707 -0.925 0.740 1.00 75.69 192 ILE A CA 1
ATOM 1458 C C . ILE A 1 192 ? 4.974 -2.161 -0.116 1.00 75.69 192 ILE A C 1
ATOM 1460 O O . ILE A 1 192 ? 6.039 -2.768 -0.025 1.00 75.69 192 ILE A O 1
ATOM 1464 N N . ASN A 1 193 ? 4.004 -2.534 -0.942 1.00 79.56 193 ASN A N 1
ATOM 1465 C CA . ASN A 1 193 ? 4.133 -3.577 -1.951 1.00 79.56 193 ASN A CA 1
ATOM 1466 C C . ASN A 1 193 ? 4.318 -2.900 -3.302 1.00 79.56 193 ASN A C 1
ATOM 1468 O O . ASN A 1 193 ? 3.488 -2.087 -3.704 1.00 79.56 193 ASN A O 1
ATOM 1472 N N . ILE A 1 194 ? 5.392 -3.230 -4.009 1.00 79.50 194 ILE A N 1
ATOM 1473 C CA . ILE A 1 194 ? 5.659 -2.657 -5.325 1.00 79.50 194 ILE A CA 1
ATOM 1474 C C . ILE A 1 194 ? 5.594 -3.785 -6.336 1.00 79.50 194 ILE A C 1
ATOM 1476 O O . ILE A 1 194 ? 6.408 -4.708 -6.297 1.00 79.50 194 ILE A O 1
ATOM 1480 N N . LYS A 1 195 ? 4.602 -3.701 -7.219 1.00 79.31 195 LYS A N 1
ATOM 1481 C CA . LYS A 1 195 ? 4.472 -4.583 -8.368 1.00 79.31 195 LYS A CA 1
ATOM 1482 C C . LYS A 1 195 ? 5.284 -4.003 -9.519 1.00 79.31 195 LYS A C 1
ATOM 1484 O O . LYS A 1 195 ? 5.194 -2.813 -9.804 1.00 79.31 195 LYS A O 1
ATOM 1489 N N . LYS A 1 196 ? 6.071 -4.854 -10.164 1.00 74.12 196 LYS A N 1
ATOM 1490 C CA . LYS A 1 196 ? 6.842 -4.557 -11.376 1.0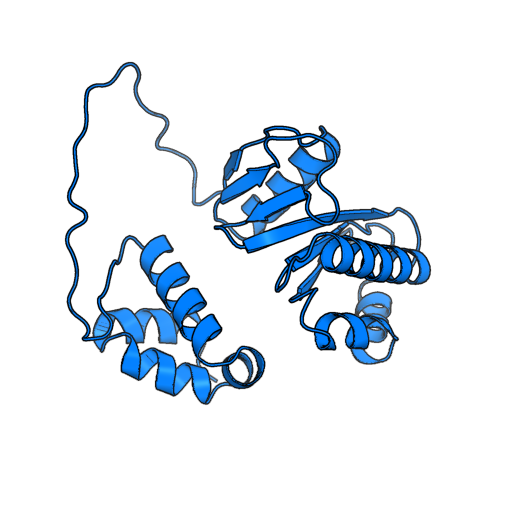0 74.12 196 LYS A CA 1
ATOM 1491 C C . LYS A 1 196 ? 6.380 -5.492 -12.493 1.00 74.12 196 LYS A C 1
ATOM 1493 O O . LYS A 1 196 ? 5.744 -6.507 -12.207 1.00 74.12 196 LYS A O 1
ATOM 1498 N N . SER A 1 197 ? 6.776 -5.210 -13.727 1.00 59.31 197 SER A N 1
ATOM 1499 C CA . SER A 1 197 ? 6.716 -6.218 -14.782 1.00 59.31 197 SER A CA 1
ATOM 1500 C C . SER A 1 197 ? 7.826 -7.249 -14.572 1.00 59.31 197 SER A C 1
ATOM 1502 O O . SER A 1 197 ? 8.896 -6.946 -14.031 1.00 59.31 197 SER A O 1
ATOM 1504 N N . ASP A 1 198 ? 7.572 -8.498 -14.948 1.00 46.09 198 ASP A N 1
ATOM 1505 C CA . ASP A 1 198 ? 8.619 -9.506 -15.091 1.00 46.09 198 ASP A CA 1
ATOM 1506 C C . ASP A 1 198 ? 9.355 -9.251 -16.401 1.00 46.09 198 ASP A C 1
ATOM 1508 O O . ASP A 1 198 ? 8.990 -9.741 -17.465 1.00 46.09 198 ASP A O 1
ATOM 1512 N N . SER A 1 199 ? 10.348 -8.374 -16.335 1.00 37.97 199 SER A N 1
ATOM 1513 C CA . SER A 1 199 ? 11.315 -8.118 -17.398 1.00 37.97 199 SER A CA 1
ATOM 1514 C C . SER A 1 199 ? 12.699 -8.070 -16.775 1.00 37.97 199 SER A C 1
ATOM 1516 O O . SER A 1 199 ? 12.792 -7.570 -15.626 1.00 37.97 199 SER A O 1
#

Secondary structure (DSSP, 8-state):
---HHHHHHHHHHH-HHHHHHHHHHSHHHHHHHHHHHHHHHHHHHHHTT--B-TTSPBPP--------SS-----STT--EEE-TT--HHHHHHHHHHHHHH-SEEEE-SSTT-TT-SEEETTEEEEEEE-SS-HHHHHHHHHHHHHHHHHTT--SEEEEEE-TTS-HHHHHHHHHHSGGGGSGGGSSEEEEEEE----

pLDDT: mean 72.87, std 16.65, range [28.12, 94.0]